Protein AF-A0A3N5KRQ0-F1 (afdb_monomer)

Sequence (195 aa):
GLAAGSVPALGAEHPALKAFPSAPEGVEHFVIVLPHKERGEDDAFRVEIMVGKEVLTDGVNLVRLGGTIEPRTLTGWGYTYYEVTGPSAAMSTMMAPPPGAPMVQSFVAASPLHVRYNSRLPIVVYVPRGYEVRYRIWQAPETAEKAERGEPPWPNSNGALSGGSGHFTFFPPAGWSIMSPATQSAMRRGCGTFS

Structure (mmCIF, N/CA/C/O backbone):
data_AF-A0A3N5KRQ0-F1
#
_entry.id   AF-A0A3N5KRQ0-F1
#
loop_
_atom_site.group_PDB
_atom_site.id
_atom_site.type_symbol
_atom_site.label_atom_id
_atom_site.label_alt_id
_atom_site.label_comp_id
_atom_site.label_asym_id
_atom_site.label_entity_id
_atom_site.label_seq_id
_atom_site.pdbx_PDB_ins_code
_atom_site.Cartn_x
_atom_site.Cartn_y
_atom_site.Cartn_z
_atom_site.occupancy
_atom_site.B_iso_or_equiv
_atom_site.auth_seq_id
_atom_site.auth_comp_id
_atom_site.auth_asym_id
_atom_site.auth_atom_id
_atom_site.pdbx_PDB_model_num
ATOM 1 N N . GLY A 1 1 ? -0.637 -30.320 14.447 1.00 35.09 1 GLY A N 1
ATOM 2 C CA . GLY A 1 1 ? -0.973 -29.857 13.090 1.00 35.09 1 GLY A CA 1
ATOM 3 C C . GLY A 1 1 ? -1.727 -28.558 13.216 1.00 35.09 1 GLY A C 1
ATOM 4 O O . GLY A 1 1 ? -2.758 -28.555 13.871 1.00 35.09 1 GLY A O 1
ATOM 5 N N . LEU A 1 2 ? -1.184 -27.461 12.689 1.00 38.53 2 LEU A N 1
ATOM 6 C CA . LEU A 1 2 ? -1.880 -26.175 12.642 1.00 38.53 2 LEU A CA 1
ATOM 7 C C . LEU A 1 2 ? -2.774 -26.155 11.401 1.00 38.53 2 LEU A C 1
ATOM 9 O O . LEU A 1 2 ? -2.281 -26.265 10.281 1.00 38.53 2 LEU A O 1
ATOM 13 N N . ALA A 1 3 ? -4.083 -26.056 11.615 1.00 38.25 3 ALA A N 1
ATOM 14 C CA . ALA A 1 3 ? -5.048 -25.841 10.552 1.00 38.25 3 ALA A CA 1
ATOM 15 C C . ALA A 1 3 ? -4.901 -24.402 10.034 1.00 38.25 3 ALA A C 1
ATOM 17 O O . ALA A 1 3 ? -5.145 -23.443 10.765 1.00 38.25 3 ALA A O 1
ATOM 18 N N . ALA A 1 4 ? -4.487 -24.257 8.776 1.00 44.03 4 ALA A N 1
ATOM 19 C CA . ALA A 1 4 ? -4.577 -23.003 8.047 1.00 44.03 4 ALA A CA 1
ATOM 20 C C . ALA A 1 4 ? -6.061 -22.720 7.770 1.00 44.03 4 ALA A C 1
ATOM 22 O O . ALA A 1 4 ? -6.671 -23.351 6.908 1.00 44.03 4 ALA A O 1
ATOM 23 N N . GLY A 1 5 ? -6.658 -21.813 8.542 1.00 36.81 5 GLY A N 1
ATOM 24 C CA . GLY A 1 5 ? -8.003 -21.316 8.277 1.00 36.81 5 GLY A CA 1
ATOM 25 C C . GLY A 1 5 ? -8.012 -20.520 6.976 1.00 36.81 5 GLY A C 1
ATOM 26 O O . GLY A 1 5 ? -7.412 -19.451 6.892 1.00 36.81 5 GLY A O 1
ATOM 27 N N . SER A 1 6 ? -8.681 -21.047 5.955 1.00 44.59 6 SER A N 1
ATOM 28 C CA . SER A 1 6 ? -9.012 -20.315 4.737 1.00 44.59 6 SER A CA 1
ATOM 29 C C . SER A 1 6 ? -9.984 -19.189 5.092 1.00 44.59 6 SER A C 1
ATOM 31 O O . SER A 1 6 ? -11.139 -19.446 5.423 1.00 44.59 6 SER A O 1
ATOM 33 N N . VAL A 1 7 ? -9.517 -17.941 5.060 1.00 44.47 7 VAL A N 1
ATOM 34 C CA . VAL A 1 7 ? -10.392 -16.770 5.188 1.00 44.47 7 VAL A CA 1
ATOM 35 C C . VAL A 1 7 ? -11.129 -16.617 3.855 1.00 44.47 7 VAL A C 1
ATOM 37 O O . VAL A 1 7 ? -10.465 -16.434 2.832 1.00 44.47 7 VAL A O 1
ATOM 40 N N . PRO A 1 8 ? -12.468 -16.721 3.808 1.00 39.25 8 PRO A N 1
ATOM 41 C CA . PRO A 1 8 ? -13.188 -16.472 2.574 1.00 39.25 8 PRO A CA 1
ATOM 42 C C . PRO A 1 8 ? -13.062 -14.984 2.237 1.00 39.25 8 PRO A C 1
ATOM 44 O O . PRO A 1 8 ? -13.362 -14.124 3.065 1.00 39.25 8 PRO A O 1
ATOM 47 N N . ALA A 1 9 ? -12.656 -14.677 1.005 1.00 41.84 9 ALA A N 1
ATOM 48 C CA . ALA A 1 9 ? -12.903 -13.377 0.396 1.00 41.84 9 ALA A CA 1
ATOM 49 C C . ALA A 1 9 ? -14.413 -13.276 0.117 1.00 41.84 9 ALA A C 1
ATOM 51 O O . ALA A 1 9 ? -14.871 -13.476 -1.006 1.00 41.84 9 ALA A O 1
ATOM 52 N N . LEU A 1 10 ? -15.208 -13.087 1.174 1.00 45.75 10 LEU A N 1
ATOM 53 C CA . LEU A 1 10 ? -16.638 -12.851 1.047 1.00 45.75 10 LEU A CA 1
ATOM 54 C C . LEU A 1 10 ? -16.808 -11.495 0.358 1.00 45.75 10 LEU A C 1
ATOM 56 O O . LEU A 1 10 ? -16.245 -10.498 0.816 1.00 45.75 10 LEU A O 1
ATOM 60 N N . GLY A 1 11 ? -17.525 -11.498 -0.768 1.00 47.34 11 GLY A N 1
ATOM 61 C CA . GLY A 1 11 ? -17.790 -10.325 -1.594 1.00 47.34 11 GLY A CA 1
ATOM 62 C C . GLY A 1 11 ? -18.130 -9.111 -0.737 1.00 47.34 11 GLY A C 1
ATOM 63 O O . GLY A 1 11 ? -18.942 -9.190 0.183 1.00 47.34 11 GLY A O 1
ATOM 64 N N . ALA A 1 12 ? -17.428 -8.015 -1.002 1.00 56.19 12 ALA A N 1
ATOM 65 C CA . ALA A 1 12 ? -17.439 -6.827 -0.174 1.00 56.19 12 ALA A CA 1
ATOM 66 C C . ALA A 1 12 ? -18.792 -6.104 -0.252 1.00 56.19 12 ALA A C 1
ATOM 68 O O . ALA A 1 12 ? -18.956 -5.145 -0.997 1.00 56.19 12 ALA A O 1
ATOM 69 N N . GLU A 1 13 ? -19.769 -6.537 0.536 1.00 66.69 13 GLU A N 1
ATOM 70 C CA . GLU A 1 13 ? -20.966 -5.752 0.816 1.00 66.69 13 GLU A CA 1
ATOM 71 C C . GLU A 1 13 ? -20.797 -5.089 2.185 1.00 66.69 13 GLU A C 1
ATOM 73 O O . GLU A 1 13 ? -21.097 -5.661 3.230 1.00 66.69 13 GLU A O 1
ATOM 78 N N . HIS A 1 14 ? -20.272 -3.862 2.190 1.00 78.75 14 HIS A N 1
ATOM 79 C CA . HIS A 1 14 ? -20.198 -3.025 3.386 1.00 78.75 14 HIS A CA 1
ATOM 80 C C . HIS A 1 14 ? -20.986 -1.726 3.150 1.00 78.75 14 HIS A C 1
ATOM 82 O O . HIS A 1 14 ? -20.762 -1.077 2.126 1.00 78.75 14 HIS A O 1
ATOM 88 N N . PRO A 1 15 ? -21.868 -1.275 4.069 1.00 85.19 15 PRO A N 1
ATOM 89 C CA . PRO A 1 15 ? -22.713 -0.091 3.856 1.00 85.19 15 PRO A CA 1
ATOM 90 C C . PRO A 1 15 ? -21.941 1.175 3.465 1.00 85.19 15 PRO A C 1
ATOM 92 O O . PRO A 1 15 ? -22.416 1.958 2.645 1.00 85.19 15 PRO A O 1
ATOM 95 N N . ALA A 1 16 ? -20.728 1.342 4.004 1.00 84.94 16 ALA A N 1
ATOM 96 C CA . ALA A 1 16 ? -19.846 2.465 3.681 1.00 84.94 16 ALA A CA 1
ATOM 97 C C . ALA A 1 16 ? -19.410 2.512 2.204 1.00 84.94 16 ALA A C 1
ATOM 99 O O . ALA A 1 16 ? -19.064 3.586 1.727 1.00 84.94 16 ALA A O 1
ATOM 100 N N . LEU A 1 17 ? -19.452 1.396 1.462 1.00 87.19 17 LEU A N 1
ATOM 101 C CA . LEU A 1 17 ? -19.041 1.358 0.051 1.00 87.19 17 LEU A CA 1
ATOM 102 C C . LEU A 1 17 ? -19.907 2.245 -0.845 1.00 87.19 17 LEU A C 1
ATOM 104 O O . LEU A 1 17 ? -19.415 2.766 -1.836 1.00 87.19 17 LEU A O 1
ATOM 108 N N . LYS A 1 18 ? -21.159 2.506 -0.447 1.00 88.00 18 LYS A N 1
ATOM 109 C CA . LYS A 1 18 ? -22.075 3.411 -1.161 1.00 88.00 18 LYS A CA 1
ATOM 110 C C . LYS A 1 18 ? -21.575 4.857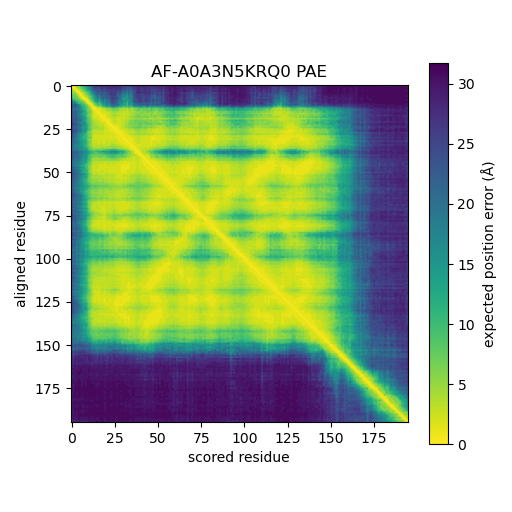 -1.228 1.00 88.00 18 LYS A C 1
ATOM 112 O O . LYS A 1 18 ? -22.057 5.622 -2.055 1.00 88.00 18 LYS A O 1
ATOM 117 N N . ALA A 1 19 ? -20.660 5.238 -0.337 1.00 89.00 19 ALA A N 1
ATOM 118 C CA . ALA A 1 19 ? -20.079 6.572 -0.308 1.00 89.00 19 ALA A CA 1
ATOM 119 C C . ALA A 1 19 ? -18.971 6.758 -1.357 1.00 89.00 19 ALA A C 1
ATOM 121 O O . ALA A 1 19 ? -18.710 7.887 -1.770 1.00 89.00 19 ALA A O 1
ATOM 122 N N . PHE A 1 20 ? -18.300 5.679 -1.768 1.00 88.62 20 PHE A N 1
ATOM 123 C CA . PHE A 1 20 ? -17.136 5.766 -2.643 1.00 88.62 20 PHE A CA 1
ATOM 124 C C . PHE A 1 20 ? -17.580 5.905 -4.107 1.00 88.62 20 PHE A C 1
ATOM 126 O O . PHE A 1 20 ? -18.505 5.211 -4.536 1.00 88.62 20 PHE A O 1
ATOM 133 N N . PRO A 1 21 ? -16.953 6.808 -4.881 1.00 87.81 21 PRO A N 1
ATOM 134 C CA . PRO A 1 21 ? -17.291 6.987 -6.286 1.00 87.81 21 PRO A CA 1
ATOM 135 C C . PRO A 1 21 ? -16.975 5.726 -7.100 1.00 87.81 21 PRO A C 1
ATOM 137 O O . PRO A 1 21 ? -16.139 4.908 -6.732 1.00 87.81 21 PRO A O 1
ATOM 140 N N . SER A 1 22 ? -17.629 5.567 -8.249 1.00 88.81 22 SER A N 1
ATOM 141 C CA . SER A 1 22 ? -17.193 4.549 -9.209 1.00 88.81 22 SER A CA 1
ATOM 142 C C . SER A 1 22 ? -15.812 4.899 -9.762 1.00 88.81 22 SER A C 1
ATOM 144 O O . SER A 1 22 ? -15.474 6.076 -9.902 1.00 88.81 22 SER A O 1
ATOM 146 N N . ALA A 1 23 ? -15.018 3.877 -10.085 1.00 90.25 23 ALA A N 1
ATOM 147 C CA . ALA A 1 23 ? -13.706 4.092 -10.679 1.00 90.25 23 ALA A CA 1
ATOM 148 C C . ALA A 1 23 ? -13.851 4.762 -12.063 1.00 90.25 23 ALA A C 1
ATOM 150 O O . ALA A 1 23 ? -14.713 4.345 -12.843 1.00 90.25 23 ALA A O 1
ATOM 151 N N . PRO A 1 24 ? -13.050 5.801 -12.370 1.00 90.06 24 PRO A N 1
ATOM 152 C CA . PRO A 1 24 ? -13.051 6.427 -13.687 1.00 90.06 24 PRO A CA 1
ATOM 153 C C . PRO A 1 24 ? -12.520 5.464 -14.759 1.00 90.06 24 PRO A C 1
ATOM 155 O O . PRO A 1 24 ? -11.960 4.409 -14.459 1.00 90.06 24 PRO A O 1
ATOM 158 N N . GLU A 1 25 ? -12.682 5.828 -16.031 1.00 92.19 25 GLU A N 1
ATOM 159 C CA . GLU A 1 25 ? -12.186 5.013 -17.141 1.00 92.19 25 GLU A CA 1
ATOM 160 C C . GLU A 1 25 ? -10.674 4.747 -17.016 1.00 92.19 25 GLU A C 1
ATOM 162 O O . GLU A 1 25 ? -9.890 5.634 -16.686 1.00 92.19 25 GLU A O 1
ATOM 167 N N . GLY A 1 26 ? -10.265 3.498 -17.258 1.00 91.56 26 GLY A N 1
ATOM 168 C CA . GLY A 1 26 ? -8.868 3.073 -17.131 1.00 91.56 26 GLY A CA 1
ATOM 169 C C . GLY A 1 26 ? -8.390 2.834 -15.694 1.00 91.56 26 GLY A C 1
ATOM 170 O O . GLY A 1 26 ? -7.237 2.443 -15.509 1.00 91.56 26 GLY A O 1
ATOM 171 N N . VAL A 1 27 ? -9.257 3.005 -14.694 1.00 94.50 27 VAL A N 1
ATOM 172 C CA . VAL A 1 27 ? -8.983 2.732 -13.278 1.00 94.50 27 VAL A CA 1
ATOM 173 C C . VAL A 1 27 ? -9.933 1.646 -12.776 1.00 94.50 27 VAL A C 1
ATOM 175 O O . VAL A 1 27 ? -11.082 1.541 -13.199 1.00 94.50 27 VAL A O 1
ATOM 178 N N . GLU A 1 28 ? -9.444 0.822 -11.862 1.00 93.69 28 GLU A N 1
ATOM 179 C CA . GLU A 1 28 ? -10.200 -0.200 -11.148 1.00 93.69 28 GLU A CA 1
ATOM 180 C C . GLU A 1 28 ? -10.099 0.084 -9.650 1.00 93.69 28 GLU A C 1
ATOM 182 O O . GLU A 1 28 ? -9.105 0.644 -9.188 1.00 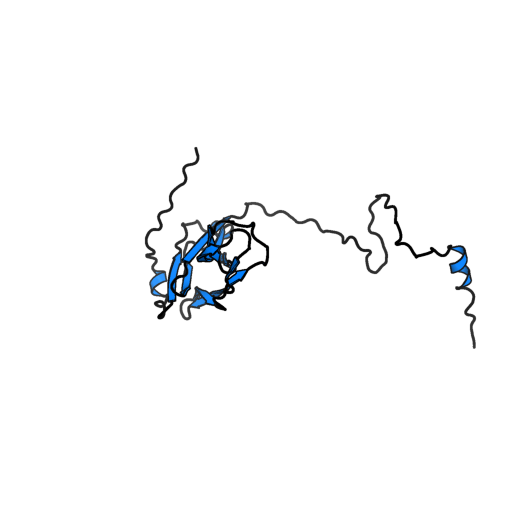93.69 28 GLU A O 1
ATOM 187 N N . HIS A 1 29 ? -11.126 -0.271 -8.879 1.00 93.19 29 HIS A N 1
ATOM 188 C CA . HIS A 1 29 ? -11.064 -0.174 -7.425 1.00 93.19 29 HIS A CA 1
ATOM 189 C C . HIS A 1 29 ? -11.125 -1.560 -6.796 1.00 93.19 29 HIS A C 1
ATOM 191 O O . HIS A 1 29 ? -11.899 -2.422 -7.209 1.00 93.19 29 HIS A O 1
ATOM 197 N N . PHE A 1 30 ? -10.312 -1.748 -5.767 1.00 95.25 30 PHE A N 1
ATOM 198 C CA . PHE A 1 30 ? -10.232 -2.962 -4.974 1.00 95.25 30 PHE A CA 1
ATOM 199 C C . PHE A 1 30 ? -10.708 -2.655 -3.561 1.00 95.25 30 PHE A C 1
ATOM 201 O O . PHE A 1 30 ? -10.401 -1.596 -3.006 1.00 95.25 30 PHE A O 1
ATOM 208 N N . VAL A 1 31 ? -11.456 -3.589 -2.980 1.00 95.44 31 VAL A N 1
ATOM 209 C CA . VAL A 1 31 ? -12.006 -3.458 -1.632 1.00 95.44 31 VAL A CA 1
ATOM 210 C C . VAL A 1 31 ? -11.426 -4.545 -0.742 1.00 95.44 31 VAL A C 1
ATOM 212 O O . VAL A 1 31 ? -11.562 -5.732 -1.032 1.00 95.44 31 VAL A O 1
ATOM 215 N N . ILE A 1 32 ? -10.807 -4.136 0.362 1.00 94.94 32 ILE A N 1
ATOM 216 C CA . ILE A 1 32 ? -10.282 -5.035 1.388 1.00 94.94 32 ILE A CA 1
ATOM 217 C C . ILE A 1 32 ? -11.182 -4.912 2.618 1.00 94.94 32 ILE A C 1
ATOM 219 O O . ILE A 1 32 ? -11.217 -3.871 3.281 1.00 94.94 32 ILE A O 1
ATOM 223 N N . VAL A 1 33 ? -11.908 -5.987 2.923 1.00 93.25 33 VAL A N 1
ATOM 224 C CA . VAL A 1 33 ? -12.685 -6.120 4.160 1.00 93.25 33 VAL A CA 1
ATOM 225 C C . VAL A 1 33 ? -11.821 -6.844 5.185 1.00 93.25 33 VAL A C 1
ATOM 227 O O . VAL A 1 33 ? -11.381 -7.971 4.960 1.00 93.25 33 VAL A O 1
ATOM 230 N N . LEU A 1 34 ? -11.545 -6.176 6.302 1.00 93.31 34 LEU A N 1
ATOM 231 C CA . LEU A 1 34 ? -10.701 -6.726 7.354 1.00 93.31 34 LEU A CA 1
ATOM 232 C C . LEU A 1 34 ? -11.518 -7.611 8.304 1.00 93.31 34 LEU A C 1
ATOM 234 O O . LEU A 1 34 ? -12.660 -7.268 8.618 1.00 93.31 34 LEU A O 1
ATOM 238 N N . PRO A 1 35 ? -10.940 -8.713 8.814 1.00 92.25 35 PRO A N 1
ATOM 239 C CA . PRO A 1 35 ? -11.562 -9.495 9.875 1.00 92.25 35 PRO A CA 1
ATOM 240 C C . PRO A 1 35 ? -11.945 -8.629 11.079 1.00 92.25 35 PRO A C 1
ATOM 242 O O . PRO A 1 35 ? -11.185 -7.748 11.494 1.00 92.25 35 PRO A O 1
ATOM 245 N N . HIS A 1 36 ? -13.117 -8.896 11.655 1.00 91.56 36 HIS A N 1
ATOM 246 C CA . HIS A 1 36 ? -13.576 -8.173 12.833 1.00 91.56 36 HIS A CA 1
ATOM 247 C C . HIS A 1 36 ? -12.624 -8.361 14.021 1.00 91.56 36 HIS A C 1
ATOM 249 O O . HIS A 1 36 ? -12.070 -9.444 14.227 1.00 91.56 36 HIS A O 1
ATOM 255 N N . LYS A 1 37 ? -12.453 -7.290 14.794 1.00 88.69 37 LYS A N 1
ATOM 256 C CA . LYS A 1 37 ? -11.648 -7.232 16.011 1.00 88.69 37 LYS A CA 1
ATOM 257 C C . LYS A 1 37 ? -12.369 -6.392 17.052 1.00 88.69 37 LYS A C 1
ATOM 259 O O . LYS A 1 37 ? -13.058 -5.424 16.712 1.00 88.69 37 LYS A O 1
ATOM 264 N N . GLU A 1 38 ? -12.210 -6.770 18.314 1.00 87.81 38 GLU A N 1
ATOM 265 C CA . GLU A 1 38 ? -12.806 -6.022 19.412 1.00 87.81 38 GLU A CA 1
ATOM 266 C C . GLU A 1 38 ? -12.105 -4.672 19.614 1.00 87.81 38 GLU A C 1
ATOM 268 O O . GLU A 1 38 ? -10.980 -4.422 19.168 1.00 87.81 38 GLU A O 1
ATOM 273 N N . ARG A 1 39 ? -12.800 -3.746 20.283 1.00 76.12 39 ARG A N 1
ATOM 274 C CA . ARG A 1 39 ? -12.289 -2.390 20.495 1.00 76.12 39 ARG A CA 1
ATOM 275 C C . ARG A 1 39 ? -11.011 -2.435 21.341 1.00 76.12 39 ARG A C 1
ATOM 277 O O . ARG A 1 39 ? -11.063 -2.816 22.501 1.00 76.12 39 ARG A O 1
ATOM 284 N N . GLY A 1 40 ? -9.915 -1.927 20.781 1.00 79.50 40 GLY A N 1
ATOM 285 C CA . GLY A 1 40 ? -8.606 -1.852 21.441 1.00 79.50 40 GLY A CA 1
ATOM 286 C C . GLY A 1 40 ? -7.622 -2.917 20.958 1.00 79.50 40 GLY A C 1
ATOM 287 O O . GLY A 1 40 ? -6.420 -2.687 21.019 1.00 79.50 40 GLY A O 1
ATOM 288 N N . GLU A 1 41 ? -8.104 -4.021 20.378 1.00 86.81 41 GLU A N 1
ATOM 289 C CA . GLU A 1 41 ? -7.222 -5.021 19.763 1.00 86.81 41 GLU A CA 1
ATOM 290 C C . GLU A 1 41 ? -6.614 -4.514 18.452 1.00 86.81 41 GLU A C 1
ATOM 292 O O . GLU A 1 41 ? -5.462 -4.813 18.148 1.00 86.81 41 GLU A O 1
ATOM 297 N N . ASP A 1 42 ? -7.372 -3.706 17.700 1.00 88.38 42 ASP A N 1
ATOM 298 C CA . ASP A 1 42 ? -6.975 -3.127 16.409 1.00 88.38 42 ASP A CA 1
ATOM 299 C C . ASP A 1 42 ? -5.609 -2.419 16.452 1.00 88.38 42 ASP A C 1
ATOM 301 O O . ASP A 1 42 ? -4.879 -2.405 15.460 1.00 88.38 42 ASP A O 1
ATOM 305 N N . ASP A 1 43 ? -5.243 -1.819 17.588 1.00 90.50 43 ASP A N 1
ATOM 306 C CA . ASP A 1 43 ? -4.068 -0.952 17.682 1.00 90.50 43 ASP A CA 1
ATOM 307 C C . ASP A 1 43 ? -2.746 -1.728 17.579 1.00 90.50 43 ASP A C 1
ATOM 309 O O . ASP A 1 43 ? -1.751 -1.158 17.111 1.00 90.50 43 ASP A O 1
ATOM 313 N N . ALA A 1 44 ? -2.758 -3.028 17.901 1.00 92.69 44 ALA A N 1
ATOM 314 C CA . ALA A 1 44 ? -1.634 -3.942 17.699 1.00 92.69 44 ALA A CA 1
ATOM 315 C C . 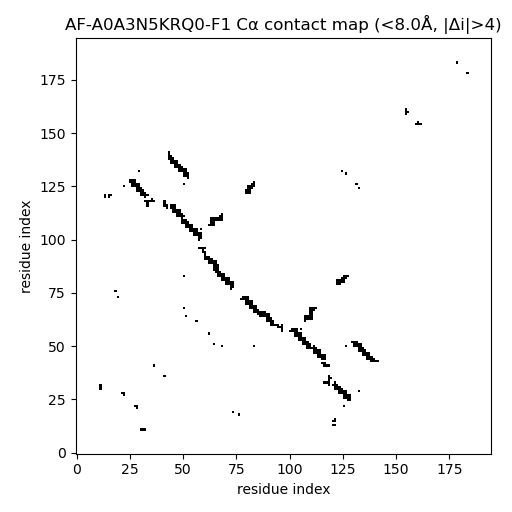ALA A 1 44 ? -1.465 -4.372 16.231 1.00 92.69 44 ALA A C 1
ATOM 317 O O . ALA A 1 44 ? -0.426 -4.927 15.874 1.00 92.69 44 ALA A O 1
ATOM 318 N N . PHE A 1 45 ? -2.451 -4.115 15.366 1.00 95.88 45 PHE A N 1
ATOM 319 C CA . PHE A 1 45 ? -2.430 -4.551 13.973 1.00 95.88 45 PHE A CA 1
ATOM 320 C C . PHE A 1 45 ? -2.174 -3.400 13.000 1.00 95.88 45 PHE A C 1
ATOM 322 O O . PHE A 1 45 ? -2.574 -2.248 13.198 1.00 95.88 45 PHE A O 1
ATOM 329 N N . ARG A 1 46 ? -1.531 -3.716 11.879 1.00 97.06 46 ARG A N 1
ATOM 330 C CA . ARG A 1 46 ? -1.392 -2.828 10.718 1.00 97.06 46 ARG A CA 1
ATOM 331 C C . ARG A 1 46 ? -1.700 -3.598 9.447 1.00 97.06 46 ARG A C 1
ATOM 333 O O . ARG A 1 46 ? -1.599 -4.821 9.416 1.00 97.06 46 ARG A O 1
ATOM 340 N N . VAL A 1 47 ? -2.075 -2.880 8.399 1.00 98.06 47 VAL A N 1
ATOM 341 C CA . VAL A 1 47 ? -2.275 -3.458 7.069 1.00 98.06 47 VAL A CA 1
ATOM 342 C C . VAL A 1 47 ? -1.216 -2.883 6.148 1.00 98.06 47 VAL A C 1
ATOM 344 O O . VAL A 1 47 ? -1.087 -1.671 6.036 1.00 98.06 47 VAL A O 1
ATOM 347 N N . GLU A 1 48 ? -0.447 -3.744 5.504 1.00 98.31 48 GLU A N 1
ATOM 348 C CA . GLU A 1 48 ? 0.462 -3.371 4.427 1.00 98.31 48 GLU A CA 1
ATOM 349 C C . GLU A 1 48 ? -0.244 -3.606 3.096 1.00 98.31 48 GLU A C 1
ATOM 351 O O . GLU A 1 48 ? -0.683 -4.721 2.816 1.00 98.31 48 GLU A O 1
ATOM 356 N N . ILE A 1 49 ? -0.357 -2.554 2.291 1.00 98.31 49 ILE A N 1
ATOM 357 C CA . ILE A 1 49 ? -0.957 -2.573 0.958 1.00 98.31 49 ILE A CA 1
ATOM 358 C C . ILE A 1 49 ? 0.171 -2.574 -0.071 1.00 98.31 49 ILE A C 1
ATOM 360 O O . ILE A 1 49 ? 1.076 -1.738 -0.019 1.00 98.31 49 ILE A O 1
A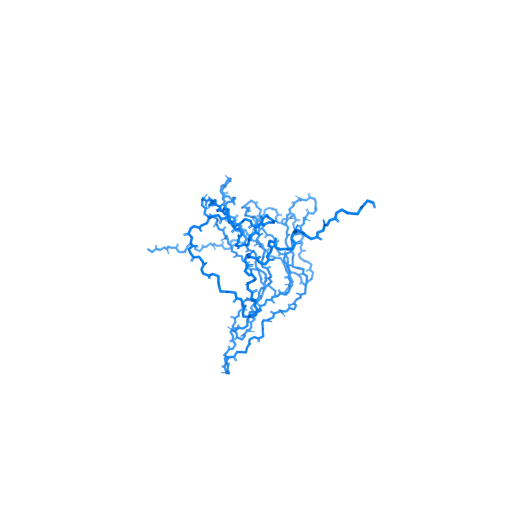TOM 364 N N . MET A 1 50 ? 0.095 -3.495 -1.024 1.00 98.00 50 MET A N 1
ATOM 365 C CA . MET A 1 50 ? 1.032 -3.636 -2.131 1.00 98.00 50 MET A CA 1
ATOM 366 C C . MET A 1 50 ? 0.259 -3.545 -3.443 1.00 98.00 50 MET A C 1
ATOM 368 O O . MET A 1 50 ? -0.667 -4.321 -3.669 1.00 98.00 50 MET A O 1
ATOM 372 N N . VAL A 1 51 ? 0.662 -2.631 -4.323 1.00 97.62 51 VAL A N 1
ATOM 373 C CA . VAL A 1 51 ? 0.111 -2.537 -5.680 1.00 97.62 51 VAL A CA 1
ATOM 374 C C . VAL A 1 51 ? 1.201 -2.876 -6.679 1.00 97.62 51 VAL A C 1
ATOM 376 O O . VAL A 1 51 ? 2.300 -2.320 -6.617 1.00 97.62 51 VAL A O 1
ATOM 379 N N . GLY A 1 52 ? 0.913 -3.801 -7.585 1.00 96.44 52 GLY A N 1
ATOM 380 C CA . GLY A 1 52 ? 1.901 -4.324 -8.518 1.00 96.44 52 GLY A CA 1
ATOM 381 C C . GLY A 1 52 ? 1.282 -5.126 -9.645 1.00 96.44 52 GLY A C 1
ATOM 382 O O . GLY A 1 52 ? 0.082 -5.060 -9.867 1.00 96.44 52 GLY A O 1
ATOM 383 N N . LYS A 1 53 ? 2.103 -5.875 -10.370 1.00 95.44 53 LYS A N 1
ATOM 384 C CA . LYS A 1 53 ? 1.644 -6.830 -11.384 1.00 95.44 53 LYS A CA 1
ATOM 385 C C . LYS A 1 53 ? 2.644 -7.968 -11.524 1.00 95.44 53 LYS A C 1
ATOM 387 O O . LYS A 1 53 ? 3.836 -7.782 -11.268 1.00 95.44 53 LYS A O 1
ATOM 392 N N . GLU A 1 54 ? 2.161 -9.129 -11.942 1.00 95.69 54 GLU A N 1
ATOM 393 C CA . GLU A 1 54 ? 3.024 -10.253 -12.294 1.00 95.69 54 GLU A CA 1
ATOM 394 C C . GLU A 1 54 ? 3.749 -9.970 -13.614 1.00 95.69 54 GLU A C 1
ATOM 396 O O . GLU A 1 54 ? 3.128 -9.690 -14.643 1.00 95.69 54 GLU A O 1
ATOM 401 N N . VAL A 1 55 ? 5.079 -10.032 -13.590 1.00 94.75 55 VAL A N 1
ATOM 402 C CA . VAL A 1 55 ? 5.932 -9.879 -14.775 1.00 94.75 55 VAL A CA 1
ATOM 403 C C . VAL A 1 55 ? 7.041 -10.920 -14.761 1.00 94.75 55 VAL A C 1
ATOM 405 O O . VAL A 1 55 ? 7.462 -11.396 -13.709 1.00 94.75 55 VAL A O 1
ATOM 408 N N . LEU A 1 56 ? 7.530 -11.279 -15.944 1.00 95.56 56 LEU A N 1
ATOM 409 C CA . LEU A 1 56 ? 8.735 -12.088 -16.064 1.00 95.56 56 LEU A CA 1
ATOM 410 C C . LEU A 1 56 ? 9.954 -11.217 -15.744 1.00 95.56 56 LEU A C 1
ATOM 412 O O . LEU A 1 56 ? 10.158 -10.176 -16.367 1.00 95.56 56 LEU A O 1
ATOM 416 N N . THR A 1 57 ? 10.757 -11.650 -14.780 1.00 94.62 57 THR A N 1
ATOM 417 C CA . THR A 1 57 ? 12.012 -11.009 -14.370 1.00 94.62 57 THR A CA 1
ATOM 418 C C . THR A 1 57 ? 13.179 -11.974 -14.549 1.00 94.62 57 THR A C 1
ATOM 420 O O . THR A 1 57 ? 12.979 -13.165 -14.780 1.00 94.62 57 THR A O 1
ATOM 423 N N . ASP A 1 58 ? 14.406 -11.471 -14.462 1.00 92.88 58 ASP A N 1
ATOM 424 C CA . ASP A 1 58 ? 15.621 -12.292 -14.545 1.00 92.88 58 ASP A CA 1
ATOM 425 C C . ASP A 1 58 ? 15.945 -13.061 -13.247 1.00 92.88 58 ASP A C 1
ATOM 427 O O . ASP A 1 58 ? 16.917 -13.812 -13.206 1.00 92.88 58 ASP A O 1
ATOM 431 N N . GLY A 1 59 ? 15.154 -12.870 -12.184 1.00 91.19 59 GLY A N 1
ATOM 432 C CA . GLY A 1 59 ? 15.322 -13.528 -10.886 1.00 91.19 59 GLY A CA 1
ATOM 433 C C . GLY A 1 59 ? 16.535 -13.072 -10.069 1.00 91.19 59 GLY A C 1
ATOM 434 O O . GLY A 1 59 ? 16.733 -13.571 -8.962 1.00 91.19 59 GLY A O 1
ATOM 435 N N . VAL A 1 60 ? 17.339 -12.137 -10.580 1.00 94.00 60 VAL A N 1
ATOM 436 C CA . VAL A 1 60 ? 18.564 -11.649 -9.925 1.00 94.00 60 VAL A CA 1
ATOM 437 C C . VAL A 1 60 ? 18.415 -10.186 -9.545 1.00 94.00 60 VAL A C 1
ATOM 439 O O . VAL A 1 60 ? 18.807 -9.780 -8.449 1.00 94.00 60 VAL A O 1
ATOM 442 N N . ASN A 1 61 ? 17.835 -9.384 -10.431 1.00 95.50 61 ASN A N 1
ATOM 443 C CA . ASN A 1 61 ? 17.670 -7.971 -10.189 1.00 95.50 61 ASN A CA 1
ATOM 444 C C . ASN A 1 61 ? 16.451 -7.671 -9.317 1.00 95.50 61 ASN A C 1
ATOM 446 O O . ASN A 1 61 ? 15.362 -8.222 -9.486 1.00 95.50 61 ASN A O 1
ATOM 450 N N . LEU A 1 62 ? 16.630 -6.728 -8.392 1.00 93.50 62 LEU A N 1
ATOM 451 C CA . LEU A 1 62 ? 15.527 -6.182 -7.617 1.00 93.50 62 LEU A CA 1
ATOM 452 C C . LEU A 1 62 ? 14.775 -5.183 -8.489 1.00 93.50 62 LEU A C 1
ATOM 454 O O . LEU A 1 62 ? 15.256 -4.072 -8.720 1.00 93.50 62 LEU A O 1
ATOM 458 N N . VAL A 1 63 ? 13.592 -5.584 -8.949 1.00 95.62 63 VAL A N 1
ATOM 459 C CA . VAL A 1 63 ? 12.701 -4.748 -9.755 1.00 95.62 63 VAL A CA 1
ATOM 460 C C . VAL A 1 63 ? 11.601 -4.160 -8.871 1.00 95.62 63 VAL A C 1
ATOM 462 O O . VAL A 1 63 ? 10.996 -4.865 -8.062 1.00 95.62 63 VAL A O 1
ATOM 465 N N . ARG A 1 64 ? 11.321 -2.865 -9.019 1.00 94.50 64 ARG A N 1
ATOM 466 C CA . ARG A 1 64 ? 10.243 -2.145 -8.320 1.00 94.50 64 ARG A CA 1
ATOM 467 C C . ARG A 1 64 ? 9.522 -1.205 -9.271 1.00 94.50 64 ARG A C 1
ATOM 469 O O . ARG A 1 64 ? 10.140 -0.667 -10.182 1.00 94.50 64 ARG A O 1
ATOM 476 N N . LEU A 1 65 ? 8.235 -0.965 -9.055 1.00 95.50 65 LEU A N 1
ATOM 477 C CA . LEU A 1 65 ? 7.507 0.083 -9.775 1.00 95.50 65 LEU A CA 1
ATOM 478 C C . LEU A 1 65 ? 7.767 1.446 -9.130 1.00 95.50 65 LEU A C 1
ATOM 480 O O . LEU A 1 65 ? 7.854 1.542 -7.907 1.00 95.50 65 LEU A O 1
ATOM 484 N N . GLY A 1 66 ? 7.853 2.496 -9.946 1.00 92.81 66 GLY A N 1
ATOM 485 C CA . GLY A 1 66 ? 8.081 3.866 -9.477 1.00 92.81 66 GLY A CA 1
ATOM 486 C C . GLY A 1 66 ? 6.855 4.565 -8.875 1.00 92.81 66 GLY A C 1
ATOM 487 O O . GLY A 1 66 ? 6.990 5.663 -8.340 1.00 92.81 66 GLY A O 1
ATOM 488 N N . GLY A 1 67 ? 5.667 3.961 -8.965 1.00 92.75 67 GLY A N 1
ATOM 489 C CA . GLY A 1 67 ? 4.440 4.523 -8.404 1.00 92.75 67 GLY A CA 1
ATOM 490 C C . GLY A 1 67 ? 4.448 4.569 -6.872 1.00 92.75 67 GLY A C 1
ATOM 491 O O . GLY A 1 67 ? 5.178 3.828 -6.211 1.00 92.75 67 GLY A O 1
ATOM 492 N N . THR A 1 68 ? 3.606 5.429 -6.304 1.00 95.31 68 THR A N 1
ATOM 493 C CA . THR A 1 68 ? 3.385 5.568 -4.857 1.00 95.31 68 THR A CA 1
ATOM 494 C C . THR A 1 68 ? 1.907 5.394 -4.543 1.00 95.31 68 THR A C 1
ATOM 496 O O . THR A 1 68 ? 1.057 5.845 -5.301 1.00 95.31 68 THR A O 1
ATOM 499 N N . ILE A 1 69 ? 1.590 4.737 -3.428 1.00 97.31 69 ILE A N 1
ATOM 500 C CA . ILE A 1 69 ? 0.218 4.620 -2.929 1.00 97.31 69 ILE A CA 1
ATOM 501 C C . ILE A 1 69 ? -0.029 5.790 -1.970 1.00 97.31 69 ILE A C 1
ATOM 503 O O . ILE A 1 69 ? 0.638 5.893 -0.939 1.00 97.31 69 ILE A O 1
ATOM 507 N N . GLU A 1 70 ? -0.978 6.664 -2.289 1.00 96.50 70 GLU A N 1
ATOM 508 C CA . GLU A 1 70 ? -1.290 7.864 -1.508 1.00 96.50 70 GLU A CA 1
ATOM 509 C C . GLU A 1 70 ? -2.683 7.792 -0.872 1.00 96.50 70 GLU A C 1
ATOM 511 O O . GLU A 1 70 ? -3.639 7.377 -1.531 1.00 96.50 70 GLU A O 1
ATOM 516 N N . PRO A 1 71 ? -2.841 8.239 0.389 1.00 96.69 71 PRO A N 1
ATOM 517 C CA . PRO A 1 71 ? -4.152 8.416 0.989 1.00 96.69 71 PRO A CA 1
ATOM 518 C C . PRO A 1 71 ? -4.872 9.633 0.394 1.00 96.69 71 PRO A C 1
ATOM 520 O O . PRO A 1 71 ? -4.300 10.713 0.221 1.00 96.69 71 PRO A O 1
ATOM 523 N N . ARG A 1 72 ? -6.170 9.477 0.164 1.0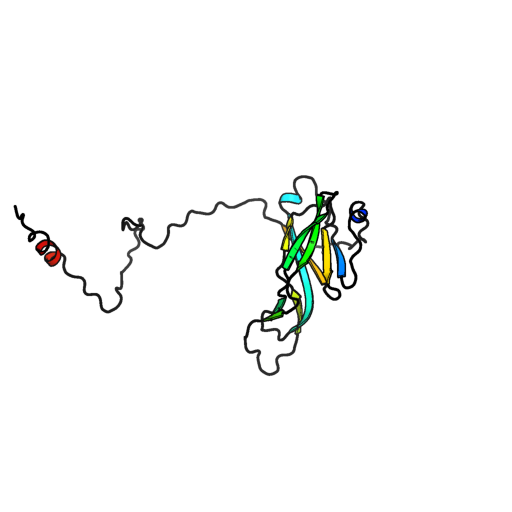0 95.94 72 ARG A N 1
ATOM 524 C CA . ARG A 1 72 ? -7.107 10.527 -0.227 1.00 95.94 72 ARG A CA 1
ATOM 525 C C . ARG A 1 72 ? -8.276 10.558 0.738 1.00 95.94 72 ARG A C 1
ATOM 527 O O . ARG A 1 72 ? -8.757 9.519 1.184 1.00 95.94 72 ARG A O 1
ATOM 534 N N . THR A 1 73 ? -8.756 11.758 1.034 1.00 94.62 73 THR A N 1
ATOM 535 C CA . THR A 1 73 ? -9.943 11.948 1.869 1.00 94.62 73 THR A CA 1
ATOM 536 C C . THR A 1 73 ? -11.167 12.117 0.984 1.00 94.62 73 THR A C 1
ATOM 538 O O . THR A 1 73 ? -11.188 12.951 0.081 1.00 94.62 73 THR A O 1
ATOM 541 N N . LEU A 1 74 ? -12.209 11.343 1.262 1.00 92.50 74 LEU A N 1
ATOM 542 C CA . LEU A 1 74 ? -13.507 11.456 0.621 1.00 92.50 74 LEU A CA 1
ATOM 543 C C . LEU A 1 74 ? -14.290 12.621 1.244 1.00 92.50 74 LEU A C 1
ATOM 545 O O . LEU A 1 74 ? -14.786 12.531 2.375 1.00 92.50 74 LEU A O 1
ATOM 549 N N . THR A 1 75 ? -14.386 13.727 0.506 1.00 89.00 75 THR A N 1
ATOM 550 C CA . THR A 1 75 ? -15.086 14.942 0.945 1.00 89.00 75 THR A CA 1
ATOM 551 C C . THR A 1 75 ? -16.548 14.646 1.290 1.00 89.00 75 THR A C 1
ATOM 553 O O . THR A 1 75 ? -17.238 13.927 0.573 1.00 89.00 75 THR A O 1
ATOM 556 N N . GLY A 1 76 ? -17.019 15.191 2.415 1.00 90.25 76 GLY A N 1
ATOM 557 C CA . GLY A 1 76 ? -18.384 15.003 2.925 1.00 90.25 76 GLY A CA 1
ATOM 558 C C . GLY A 1 76 ? -18.565 13.792 3.847 1.00 90.25 76 GLY A C 1
ATOM 559 O O . GLY A 1 76 ? -19.416 13.839 4.727 1.00 90.25 76 GLY A O 1
ATOM 560 N N . TRP A 1 77 ? -17.731 12.756 3.714 1.00 89.94 77 TRP A N 1
ATOM 561 C CA . TRP A 1 77 ? -17.795 11.548 4.553 1.00 89.94 77 TRP A CA 1
ATOM 562 C C . TRP A 1 77 ? -16.659 11.463 5.573 1.00 89.94 77 TRP A C 1
ATOM 564 O O . TRP A 1 77 ? -16.821 10.865 6.634 1.00 89.94 77 TRP A O 1
ATO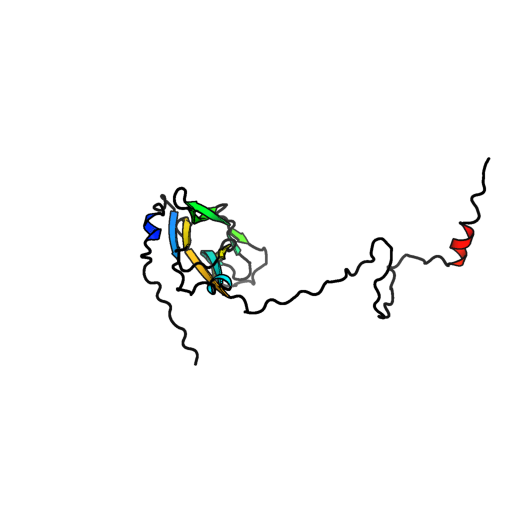M 574 N N . GLY A 1 78 ? -15.497 12.037 5.243 1.00 88.81 78 GLY A N 1
ATOM 575 C CA . GLY A 1 78 ? -14.289 11.930 6.065 1.00 88.81 78 GLY A CA 1
ATOM 576 C C . GLY A 1 78 ? -13.622 10.551 6.007 1.00 88.81 78 GLY A C 1
ATOM 577 O O . GLY A 1 78 ? -12.735 10.272 6.809 1.00 88.81 78 GLY A O 1
ATOM 578 N N . TYR A 1 79 ? -14.033 9.681 5.079 1.00 92.69 79 TYR A N 1
ATOM 579 C CA . TYR A 1 79 ? -13.388 8.387 4.852 1.00 92.69 79 TYR A CA 1
ATOM 580 C C . TYR A 1 79 ? -12.083 8.547 4.082 1.00 92.69 79 TYR A C 1
ATOM 582 O O . TYR A 1 79 ? -11.928 9.475 3.292 1.00 92.69 79 TYR A O 1
ATOM 590 N N . THR A 1 80 ? -11.158 7.615 4.287 1.00 95.12 80 THR A N 1
ATOM 591 C CA . THR A 1 80 ? -9.912 7.546 3.526 1.00 95.12 80 THR A CA 1
ATOM 592 C C . THR A 1 80 ? -10.005 6.437 2.487 1.00 95.12 80 THR A C 1
ATOM 594 O O . THR A 1 80 ? -10.424 5.324 2.803 1.00 95.12 80 THR A O 1
ATOM 597 N N . TYR A 1 81 ? -9.602 6.739 1.260 1.00 95.88 81 TYR A N 1
ATOM 598 C CA . TYR A 1 81 ? -9.295 5.756 0.223 1.00 95.88 81 TYR A CA 1
ATOM 599 C C . TYR A 1 81 ? -7.862 5.962 -0.251 1.00 95.88 81 TYR A C 1
ATOM 601 O O . TYR A 1 81 ? -7.201 6.916 0.158 1.00 95.88 81 TYR A O 1
ATOM 609 N N . TYR A 1 82 ? -7.369 5.059 -1.085 1.00 97.38 82 TYR A N 1
ATOM 610 C CA . TYR A 1 82 ? -5.996 5.096 -1.563 1.00 97.38 82 TYR A CA 1
ATOM 611 C C . TYR A 1 82 ? -5.965 5.116 -3.083 1.00 97.38 82 TYR A C 1
ATOM 613 O O . TYR A 1 82 ? -6.772 4.448 -3.723 1.00 97.38 82 TYR A O 1
ATOM 621 N N . GLU A 1 83 ? -5.032 5.864 -3.655 1.00 96.06 83 GLU A N 1
ATOM 622 C CA . GLU A 1 83 ? -4.803 5.934 -5.098 1.00 96.06 83 GLU A CA 1
ATOM 623 C C . GLU A 1 83 ? -3.329 5.692 -5.397 1.00 96.06 83 GLU A C 1
ATOM 625 O O . GLU A 1 83 ? -2.466 6.032 -4.588 1.00 96.06 83 GLU A O 1
ATOM 630 N N . VAL A 1 84 ? -3.026 5.145 -6.573 1.00 94.56 84 VAL A N 1
ATOM 631 C CA . VAL A 1 84 ? -1.644 5.077 -7.056 1.00 94.56 84 VAL A CA 1
ATOM 632 C C . VAL A 1 84 ? -1.318 6.307 -7.895 1.00 94.56 84 VAL A C 1
ATOM 634 O O . VAL A 1 84 ? -1.973 6.572 -8.902 1.00 94.56 84 VAL A O 1
ATOM 637 N N . THR A 1 85 ? -0.277 7.032 -7.497 1.00 91.12 85 THR A N 1
ATOM 638 C CA . THR A 1 85 ? 0.267 8.204 -8.191 1.00 91.12 85 THR A CA 1
ATOM 639 C C . THR A 1 85 ? 1.683 7.933 -8.699 1.00 91.12 85 THR A C 1
ATOM 641 O O . THR A 1 85 ? 2.346 6.979 -8.290 1.00 91.12 85 THR A O 1
ATOM 644 N N . GLY A 1 86 ? 2.178 8.790 -9.593 1.00 87.12 86 GLY A N 1
ATOM 645 C CA . GLY A 1 86 ? 3.557 8.727 -10.081 1.00 87.12 86 GLY A CA 1
ATOM 646 C C . GLY A 1 86 ? 3.756 7.850 -11.326 1.00 87.12 86 GLY A C 1
ATOM 647 O O . GLY A 1 86 ? 2.788 7.431 -11.965 1.00 87.12 86 GLY A O 1
ATOM 648 N N . PRO A 1 87 ? 5.018 7.628 -11.736 1.00 84.12 87 PRO A N 1
ATOM 649 C CA . PRO A 1 87 ? 5.334 6.964 -12.995 1.00 84.12 87 PRO A CA 1
ATOM 650 C C . PRO A 1 87 ? 5.043 5.460 -12.944 1.00 84.12 87 PRO A C 1
ATOM 652 O O . PRO A 1 87 ? 5.340 4.777 -11.966 1.00 84.12 87 PRO A O 1
ATOM 655 N N . SER A 1 88 ? 4.550 4.915 -14.056 1.00 80.56 88 SER A N 1
ATOM 656 C CA . SER A 1 88 ? 4.337 3.471 -14.237 1.00 80.56 88 SER A CA 1
ATOM 657 C C . SER A 1 88 ? 5.621 2.693 -14.559 1.00 80.56 88 SER A C 1
ATOM 659 O O . SER A 1 88 ? 5.596 1.462 -14.616 1.00 80.56 88 SER A O 1
ATOM 661 N N . ALA A 1 89 ? 6.736 3.396 -14.783 1.00 88.31 89 ALA A N 1
ATOM 662 C CA . ALA A 1 89 ? 8.022 2.804 -15.122 1.00 88.31 89 ALA A CA 1
ATOM 663 C C . ALA A 1 89 ? 8.586 1.972 -13.961 1.00 88.31 89 ALA A C 1
ATOM 665 O O . ALA A 1 89 ? 8.478 2.345 -12.790 1.00 88.31 89 ALA A O 1
ATOM 666 N N . ALA A 1 90 ? 9.210 0.846 -14.302 1.00 91.25 90 ALA A N 1
ATOM 667 C CA . ALA A 1 90 ? 9.925 0.017 -13.345 1.00 91.25 90 ALA A CA 1
ATOM 668 C C . ALA A 1 90 ? 11.386 0.471 -13.216 1.00 91.25 90 ALA A C 1
ATOM 670 O O . ALA A 1 90 ? 12.024 0.854 -14.195 1.00 91.25 90 ALA A O 1
ATOM 671 N N . MET A 1 91 ? 11.912 0.394 -12.001 1.00 92.88 91 MET A N 1
ATOM 672 C CA . MET A 1 91 ? 13.319 0.559 -11.662 1.00 92.88 91 MET A CA 1
ATOM 673 C C . MET A 1 91 ? 13.900 -0.815 -11.344 1.00 92.88 91 MET A C 1
ATOM 675 O O . MET A 1 91 ? 13.231 -1.638 -10.723 1.00 92.88 91 MET A O 1
ATOM 679 N N . SER A 1 92 ? 15.141 -1.053 -11.750 1.00 93.88 92 SER A N 1
ATOM 680 C CA . SER A 1 92 ? 15.840 -2.319 -11.539 1.00 93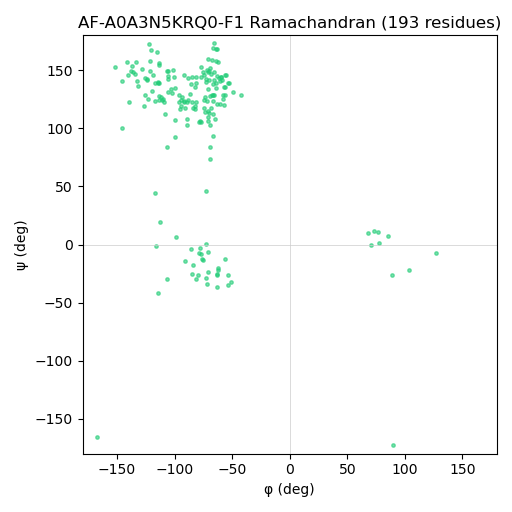.88 92 SER A CA 1
ATOM 681 C C . SER A 1 92 ? 17.269 -2.058 -11.086 1.00 93.88 92 SER A C 1
ATOM 683 O O . SER A 1 92 ? 17.885 -1.075 -11.503 1.00 93.88 92 SER A O 1
ATOM 685 N N . THR A 1 93 ? 17.824 -2.952 -10.269 1.00 95.00 93 THR A N 1
ATOM 686 C CA . THR A 1 93 ? 19.281 -3.023 -10.099 1.00 95.00 93 THR A CA 1
ATOM 687 C C . THR A 1 93 ? 19.958 -3.421 -11.419 1.00 95.00 93 THR A C 1
ATOM 689 O O . THR A 1 93 ? 19.293 -3.822 -12.375 1.00 95.00 93 THR A O 1
ATOM 692 N N . MET A 1 94 ? 21.286 -3.286 -11.480 1.00 94.62 94 MET A N 1
ATOM 693 C CA . MET A 1 94 ? 22.103 -3.599 -12.664 1.00 94.62 94 MET A CA 1
ATOM 694 C C . MET A 1 94 ? 23.089 -4.745 -12.384 1.00 94.62 94 MET A C 1
ATOM 696 O O . MET A 1 94 ? 24.273 -4.660 -12.703 1.00 94.62 94 MET A O 1
ATOM 700 N N . MET A 1 95 ? 22.626 -5.802 -11.719 1.00 95.19 95 MET A N 1
ATOM 701 C CA . MET A 1 95 ? 23.402 -7.028 -11.536 1.00 95.19 95 MET A CA 1
ATOM 702 C C .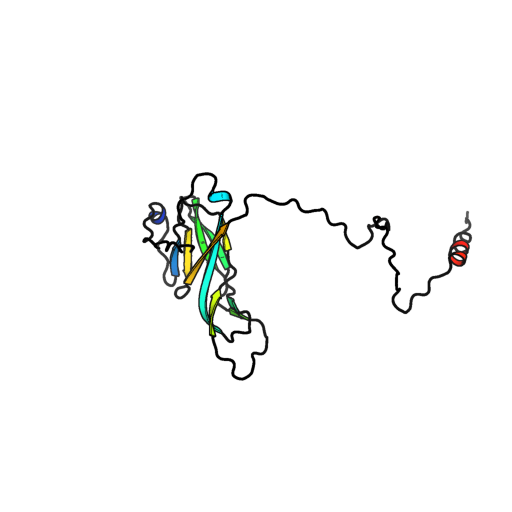 MET A 1 95 ? 23.376 -7.844 -12.827 1.00 95.19 95 MET A C 1
ATOM 704 O O . MET A 1 95 ? 22.362 -7.871 -13.521 1.00 95.19 95 MET A O 1
ATOM 708 N N . ALA A 1 96 ? 24.483 -8.516 -13.141 1.00 94.12 96 ALA A N 1
ATOM 709 C CA . ALA A 1 96 ? 24.562 -9.418 -14.283 1.00 94.12 96 ALA A CA 1
ATOM 710 C C . ALA A 1 96 ? 23.974 -10.790 -13.907 1.00 94.12 96 ALA A C 1
ATOM 712 O O . ALA A 1 96 ? 24.532 -11.454 -13.027 1.00 94.12 96 ALA A O 1
ATOM 713 N N . PRO A 1 97 ? 22.882 -11.245 -14.550 1.00 92.25 97 PRO A N 1
ATOM 714 C CA . PRO A 1 97 ? 22.379 -12.595 -14.339 1.00 92.25 97 PRO A CA 1
ATOM 715 C C . PRO A 1 97 ? 23.342 -13.642 -14.929 1.00 92.25 97 PRO A C 1
ATOM 717 O O . PRO A 1 97 ? 24.034 -13.353 -15.911 1.00 92.25 97 PRO A O 1
ATOM 720 N N . PRO A 1 98 ? 23.390 -14.870 -14.381 1.00 92.19 98 PRO A N 1
ATOM 721 C CA . PRO A 1 98 ? 24.154 -15.962 -14.976 1.00 92.19 98 PRO A CA 1
ATOM 722 C C . PRO A 1 98 ? 23.741 -16.234 -16.436 1.00 92.19 98 PRO A C 1
ATOM 724 O O . PRO A 1 98 ? 22.553 -16.135 -16.764 1.00 92.19 98 PRO A O 1
ATOM 727 N N . PRO A 1 99 ? 24.676 -16.631 -17.320 1.00 91.81 99 PRO A N 1
ATOM 728 C CA . PRO A 1 99 ? 24.338 -17.005 -18.690 1.00 91.81 99 PRO A CA 1
ATOM 729 C C . PRO A 1 99 ? 23.297 -18.131 -18.729 1.00 91.81 99 PRO A C 1
ATOM 731 O O . PRO A 1 99 ? 23.471 -19.167 -18.090 1.00 91.81 99 PRO A O 1
ATOM 734 N N . GLY A 1 100 ? 22.220 -17.933 -19.491 1.00 90.69 100 GLY A N 1
ATOM 735 C CA . GLY A 1 100 ? 21.146 -18.922 -19.632 1.00 90.69 100 GLY A CA 1
ATOM 736 C C . GLY A 1 100 ? 20.186 -19.014 -18.441 1.00 90.69 100 GLY A C 1
ATOM 737 O O . GLY A 1 100 ? 19.387 -19.949 -18.399 1.00 90.69 100 GLY A O 1
ATOM 738 N N . ALA A 1 101 ? 20.239 -18.076 -17.487 1.00 90.38 101 ALA A N 1
ATOM 739 C CA . ALA A 1 101 ? 19.258 -18.014 -16.408 1.00 90.38 101 ALA A CA 1
ATOM 740 C C . ALA A 1 101 ? 17.828 -17.875 -16.980 1.00 90.38 101 ALA A C 1
ATOM 742 O O . ALA A 1 101 ? 17.592 -17.008 -17.829 1.00 90.38 101 ALA A O 1
ATOM 743 N N . PRO A 1 102 ? 16.873 -18.724 -16.555 1.00 93.12 102 PRO A N 1
ATOM 744 C CA . PRO A 1 102 ? 15.498 -18.636 -17.023 1.00 93.12 102 PRO A CA 1
ATOM 745 C C . PRO A 1 102 ? 14.814 -17.402 -16.438 1.00 93.12 102 PRO A C 1
ATOM 747 O O . PRO A 1 102 ? 15.081 -17.008 -15.303 1.00 93.12 102 PRO A O 1
ATOM 750 N N . MET A 1 103 ? 13.876 -16.828 -17.191 1.00 94.94 103 MET A N 1
ATOM 751 C CA . MET A 1 103 ? 13.000 -15.808 -16.628 1.00 94.94 103 MET A CA 1
ATOM 752 C C . MET A 1 103 ? 12.035 -16.438 -15.624 1.00 94.94 103 MET A C 1
ATOM 754 O O . MET A 1 103 ? 11.505 -17.527 -15.854 1.00 94.94 103 MET A O 1
ATOM 758 N N . VAL A 1 104 ? 11.776 -15.730 -14.533 1.00 95.44 104 VAL A N 1
ATOM 759 C CA . VAL A 1 104 ? 10.868 -16.159 -13.469 1.00 95.44 104 VAL A CA 1
ATOM 760 C C . VAL A 1 104 ? 9.697 -15.196 -13.367 1.00 95.44 104 VAL A C 1
ATOM 762 O O . VAL A 1 104 ? 9.865 -13.981 -13.461 1.00 95.44 104 VAL A O 1
ATOM 765 N N . GLN A 1 105 ? 8.495 -15.732 -13.174 1.00 96.38 105 GLN A N 1
ATOM 766 C CA . GLN A 1 105 ? 7.330 -14.907 -12.879 1.00 96.38 105 GLN A CA 1
ATOM 767 C C . GLN A 1 105 ? 7.485 -14.318 -11.476 1.00 96.38 105 GLN A C 1
ATOM 769 O O . GLN A 1 105 ? 7.816 -15.029 -10.524 1.00 96.38 105 GLN A O 1
ATOM 774 N N . SER A 1 106 ? 7.341 -13.005 -11.353 1.00 94.81 106 SER A N 1
ATOM 775 C CA . SER A 1 106 ? 7.502 -12.297 -10.089 1.00 94.81 106 SER A CA 1
ATOM 776 C C . SER A 1 106 ? 6.556 -11.112 -9.999 1.00 94.81 106 SER A C 1
ATOM 778 O O . SER A 1 106 ? 6.382 -10.344 -10.950 1.00 94.81 106 SER A O 1
ATOM 780 N N . PHE A 1 107 ? 6.005 -10.922 -8.804 1.00 96.38 107 PHE A N 1
ATOM 781 C CA . PHE A 1 107 ? 5.170 -9.779 -8.488 1.00 96.38 107 PHE A CA 1
ATOM 782 C C . PHE A 1 107 ? 6.033 -8.540 -8.262 1.00 96.38 107 PHE A C 1
ATOM 784 O O . PHE A 1 107 ? 6.683 -8.398 -7.223 1.00 96.38 107 PHE A O 1
ATOM 791 N N . VAL A 1 108 ? 6.029 -7.629 -9.233 1.00 95.81 108 VAL A N 1
ATOM 792 C CA . VAL A 1 108 ? 6.763 -6.366 -9.141 1.00 95.81 108 VAL A CA 1
ATOM 793 C C . VAL A 1 108 ? 5.809 -5.289 -8.648 1.00 95.81 108 VAL A C 1
ATOM 795 O O . VAL A 1 108 ? 4.828 -4.955 -9.315 1.00 95.81 108 VAL A O 1
ATOM 798 N N . ALA A 1 109 ? 6.108 -4.752 -7.467 1.00 96.12 109 ALA A N 1
ATOM 799 C CA . ALA A 1 109 ? 5.258 -3.808 -6.757 1.00 96.12 109 ALA A CA 1
ATOM 800 C C . ALA A 1 109 ? 5.885 -2.414 -6.643 1.00 96.12 109 ALA A C 1
ATOM 802 O O . ALA A 1 109 ? 7.107 -2.244 -6.694 1.00 96.12 109 ALA A O 1
ATOM 803 N N . ALA A 1 110 ? 5.016 -1.424 -6.464 1.00 96.00 110 ALA A N 1
ATOM 804 C CA . ALA A 1 110 ? 5.358 -0.103 -5.959 1.00 96.00 110 ALA A CA 1
ATOM 805 C C . ALA A 1 110 ? 5.832 -0.176 -4.498 1.00 96.00 110 ALA A C 1
ATOM 807 O O . ALA A 1 110 ? 5.760 -1.226 -3.849 1.00 96.00 110 ALA A O 1
ATOM 808 N N . SER A 1 111 ? 6.299 0.951 -3.959 1.00 94.62 111 SER A N 1
ATOM 809 C CA . SER A 1 111 ? 6.579 1.052 -2.524 1.00 94.62 111 SER A CA 1
ATOM 810 C C . SER A 1 111 ? 5.312 0.736 -1.714 1.00 94.62 111 SER A C 1
ATOM 812 O O . SER A 1 111 ? 4.277 1.364 -1.954 1.00 94.62 111 SER A O 1
ATOM 814 N N . PRO A 1 112 ? 5.361 -0.232 -0.778 1.00 96.38 112 PRO A N 1
ATOM 815 C CA . PRO A 1 112 ? 4.188 -0.623 -0.011 1.00 96.38 112 PRO A CA 1
ATOM 816 C C . PRO A 1 112 ? 3.783 0.473 0.975 1.00 96.38 112 PRO A C 1
ATOM 818 O O . PRO A 1 112 ? 4.631 1.191 1.512 1.00 96.38 112 PRO A O 1
ATOM 821 N N . LEU A 1 113 ? 2.485 0.561 1.259 1.00 97.81 113 LEU A N 1
ATOM 822 C CA . LEU A 1 113 ? 1.938 1.508 2.226 1.00 97.81 113 LEU A CA 1
ATOM 823 C C . LEU A 1 113 ? 1.419 0.772 3.459 1.00 97.81 113 LEU A C 1
ATOM 825 O O . LEU A 1 113 ? 0.545 -0.085 3.357 1.00 97.81 113 LEU A O 1
ATOM 829 N N . HIS A 1 114 ? 1.925 1.148 4.633 1.00 97.31 114 HIS A N 1
ATOM 830 C CA . HIS A 1 114 ? 1.410 0.667 5.911 1.00 97.31 114 HIS A CA 1
ATOM 831 C C . HIS A 1 114 ? 0.298 1.590 6.404 1.00 97.31 114 HIS A C 1
ATOM 833 O O . HIS A 1 114 ? 0.508 2.787 6.599 1.00 97.31 114 HIS A O 1
ATOM 839 N N . VAL A 1 115 ? -0.881 1.026 6.640 1.00 96.81 115 VAL A N 1
ATOM 840 C CA . VAL A 1 115 ? -2.066 1.739 7.112 1.00 96.81 115 VAL A CA 1
ATOM 841 C C . VAL A 1 115 ? -2.550 1.156 8.435 1.00 96.81 115 VAL A C 1
ATOM 843 O O . VAL A 1 115 ? -2.246 0.017 8.807 1.00 96.81 115 VAL A O 1
ATOM 846 N N . ARG A 1 116 ? -3.298 1.964 9.187 1.00 94.81 116 ARG A N 1
ATOM 847 C CA . ARG A 1 116 ? -3.903 1.531 10.445 1.00 94.81 116 ARG A CA 1
ATOM 848 C C . ARG A 1 116 ? -4.924 0.422 10.184 1.00 94.81 116 ARG A C 1
ATOM 850 O O . ARG A 1 116 ? -5.719 0.522 9.254 1.00 94.81 116 ARG A O 1
ATOM 857 N N . TYR A 1 117 ? -4.936 -0.592 11.043 1.00 95.62 117 TYR A N 1
ATOM 858 C CA . TYR A 1 117 ? -5.991 -1.594 11.037 1.00 95.62 117 TYR A CA 1
ATOM 859 C C . TYR A 1 117 ? -7.286 -1.000 11.608 1.00 95.62 117 TYR A C 1
ATOM 861 O O . TYR A 1 117 ? -7.288 -0.417 12.691 1.00 95.62 117 TYR A O 1
ATOM 869 N N . ASN A 1 118 ? -8.386 -1.108 10.866 1.00 93.19 118 ASN A N 1
ATOM 870 C CA . ASN A 1 118 ? -9.708 -0.676 11.312 1.00 93.19 118 ASN A CA 1
ATOM 871 C C . ASN A 1 118 ? -10.760 -1.622 10.736 1.00 93.19 118 ASN A C 1
ATOM 873 O O . ASN A 1 118 ? -11.154 -1.486 9.582 1.00 93.19 118 ASN A O 1
ATOM 877 N N . SER A 1 119 ? -11.235 -2.564 11.547 1.00 91.81 119 SER A N 1
ATOM 878 C CA . SER A 1 119 ? -12.200 -3.573 11.098 1.00 91.81 119 SER A CA 1
ATOM 879 C C . SER A 1 119 ? -13.613 -3.040 10.819 1.00 91.81 119 SER A C 1
ATOM 881 O O . SER A 1 119 ? -14.459 -3.775 10.317 1.00 91.81 119 SER A O 1
ATOM 883 N N . ARG A 1 120 ? -13.892 -1.766 11.130 1.00 90.06 120 ARG A N 1
ATOM 884 C CA . ARG A 1 120 ? -15.220 -1.143 10.962 1.00 90.06 120 ARG A CA 1
ATOM 885 C C . ARG A 1 120 ? -15.420 -0.471 9.610 1.00 90.06 120 ARG A C 1
ATOM 887 O O . ARG A 1 120 ? -16.536 -0.060 9.307 1.00 90.06 120 ARG A O 1
ATOM 894 N N . LEU A 1 121 ? -14.344 -0.260 8.855 1.00 91.69 121 LEU A N 1
ATOM 895 C CA . LEU A 1 121 ? -14.396 0.380 7.547 1.00 91.69 121 LEU A CA 1
ATOM 896 C C . LEU A 1 121 ? -13.591 -0.446 6.543 1.00 91.69 121 LEU A C 1
ATOM 898 O O . LEU A 1 121 ? -12.481 -0.873 6.861 1.00 91.69 121 LEU A O 1
ATOM 902 N N . PRO A 1 122 ? -14.115 -0.651 5.326 1.00 93.69 122 PRO A N 1
ATOM 903 C CA . PRO A 1 122 ? -13.349 -1.271 4.265 1.00 93.69 122 PRO A CA 1
ATOM 904 C C . PRO A 1 122 ? -12.228 -0.331 3.817 1.00 93.69 122 PRO A C 1
ATOM 906 O O . PRO A 1 122 ? -12.391 0.891 3.791 1.00 93.69 122 PRO A O 1
ATOM 909 N N . ILE A 1 123 ? -11.106 -0.914 3.412 1.00 96.06 123 ILE A N 1
ATOM 910 C CA . ILE A 1 123 ? -10.039 -0.186 2.727 1.00 96.06 123 ILE A CA 1
ATOM 911 C C . ILE A 1 123 ? -10.346 -0.231 1.229 1.00 96.06 123 ILE A C 1
ATOM 913 O O . ILE A 1 123 ? -10.499 -1.314 0.664 1.00 96.06 123 ILE A O 1
ATOM 917 N N . VAL A 1 124 ? -10.429 0.937 0.592 1.00 96.25 124 VAL A N 1
ATOM 918 C CA . VAL A 1 124 ? -10.690 1.069 -0.850 1.00 96.25 124 VAL A CA 1
ATOM 919 C C . VAL A 1 124 ? -9.443 1.610 -1.538 1.00 96.25 124 VAL A C 1
ATOM 921 O O . VAL A 1 124 ? -8.911 2.640 -1.121 1.00 96.25 124 VAL A O 1
ATOM 924 N N . VAL A 1 125 ? -8.978 0.920 -2.580 1.00 97.19 125 VAL A N 1
ATOM 925 C CA . VAL A 1 125 ? -7.760 1.266 -3.327 1.00 97.19 125 VAL A CA 1
ATOM 926 C C . VAL A 1 125 ? -8.088 1.376 -4.812 1.00 97.19 125 VAL A C 1
ATOM 928 O O . VAL A 1 125 ? -8.515 0.395 -5.411 1.00 97.19 125 VAL A O 1
ATOM 931 N N . TYR A 1 126 ? -7.876 2.545 -5.408 1.00 96.06 126 TYR A N 1
ATOM 932 C CA . TYR A 1 126 ? -8.003 2.782 -6.843 1.00 96.06 126 TYR A CA 1
ATOM 933 C C . TYR A 1 126 ? -6.645 2.616 -7.509 1.00 96.06 126 TYR A C 1
ATOM 935 O O . TYR A 1 126 ? -5.652 3.232 -7.108 1.00 96.06 126 TYR A O 1
ATOM 943 N N . VAL A 1 127 ? -6.604 1.782 -8.538 1.00 95.50 127 VAL A N 1
ATOM 944 C CA . VAL A 1 127 ? -5.381 1.436 -9.256 1.00 95.50 127 VAL A CA 1
ATOM 945 C C . VAL A 1 127 ? -5.625 1.496 -10.763 1.00 95.50 127 VAL A C 1
ATOM 947 O O . VAL A 1 127 ? -6.730 1.191 -11.214 1.00 95.50 127 VAL A O 1
ATOM 950 N N . PRO A 1 128 ? -4.626 1.877 -11.575 1.00 93.81 128 PRO A N 1
ATOM 951 C CA . PRO A 1 128 ? -4.737 1.761 -13.022 1.00 93.81 128 PRO A CA 1
ATOM 952 C C . PRO A 1 128 ? -5.067 0.321 -13.438 1.00 93.81 128 PRO A C 1
ATOM 954 O O . PRO A 1 128 ? -4.597 -0.635 -12.817 1.00 93.81 128 PRO A O 1
ATOM 957 N N . ARG A 1 129 ? -5.849 0.157 -14.506 1.00 93.44 129 ARG A N 1
ATOM 958 C CA . ARG A 1 129 ? -6.218 -1.160 -15.039 1.00 93.44 129 ARG A CA 1
ATOM 959 C C . ARG A 1 129 ? -4.980 -2.018 -15.322 1.00 93.44 129 ARG A C 1
ATOM 961 O O . ARG A 1 129 ? -3.992 -1.540 -15.882 1.00 93.44 129 ARG A O 1
ATOM 968 N N . GLY A 1 130 ? -5.072 -3.306 -14.991 1.00 91.50 130 GLY A N 1
ATOM 969 C CA . GLY A 1 130 ? -3.994 -4.278 -15.208 1.00 91.50 130 GLY A CA 1
ATOM 970 C C . GLY A 1 130 ? -2.956 -4.335 -14.084 1.00 91.50 130 GLY A C 1
ATOM 971 O O . GLY A 1 130 ? -1.945 -5.021 -14.232 1.00 91.50 130 GLY A O 1
ATOM 972 N N . TYR A 1 131 ? -3.200 -3.630 -12.977 1.00 94.88 131 TYR A N 1
ATOM 973 C CA . TYR A 1 131 ? -2.484 -3.805 -11.718 1.00 94.88 131 TYR A CA 1
ATOM 974 C C . TYR A 1 131 ? -3.325 -4.633 -10.741 1.00 94.88 131 TYR A C 1
ATOM 976 O O . TYR A 1 131 ? -4.551 -4.591 -10.746 1.00 94.88 131 TYR A O 1
ATOM 984 N N . GLU A 1 132 ? -2.643 -5.371 -9.878 1.00 96.00 132 GLU A N 1
ATOM 985 C CA . GLU A 1 132 ? -3.205 -6.154 -8.787 1.00 96.00 132 GLU A CA 1
ATOM 986 C C . GLU A 1 132 ? -2.937 -5.463 -7.447 1.00 96.00 132 GLU A C 1
ATOM 988 O O . GLU A 1 132 ? -1.888 -4.841 -7.239 1.00 96.00 132 GLU A O 1
ATOM 993 N N . VAL A 1 133 ? -3.858 -5.654 -6.502 1.00 97.44 133 VAL A N 1
ATOM 994 C CA . VAL A 1 133 ? -3.694 -5.246 -5.104 1.00 97.44 133 VAL A CA 1
ATOM 995 C C . VAL A 1 133 ? -3.520 -6.486 -4.235 1.00 97.44 133 VAL A C 1
ATOM 997 O O . VAL A 1 133 ? -4.389 -7.355 -4.186 1.00 97.44 133 VAL A O 1
ATOM 1000 N N . ARG A 1 134 ? -2.403 -6.553 -3.511 1.00 98.00 134 ARG A N 1
ATOM 1001 C CA . ARG A 1 134 ? -2.144 -7.542 -2.458 1.00 98.00 134 ARG A CA 1
ATOM 1002 C C . ARG A 1 134 ? -2.068 -6.834 -1.118 1.00 98.00 134 ARG A C 1
ATOM 1004 O O . ARG A 1 134 ? -1.715 -5.659 -1.046 1.00 98.00 134 ARG A O 1
ATOM 1011 N N . TYR A 1 135 ? -2.360 -7.554 -0.045 1.00 98.06 135 TYR A N 1
ATOM 1012 C CA . TYR A 1 135 ? -2.222 -7.010 1.297 1.00 98.06 135 TYR A CA 1
ATOM 1013 C C . TYR A 1 135 ? -1.682 -8.045 2.275 1.00 98.06 135 TYR A C 1
ATOM 1015 O O . TYR A 1 135 ? -1.804 -9.254 2.064 1.00 98.06 135 TYR A O 1
ATOM 1023 N N . ARG A 1 136 ? -1.081 -7.554 3.355 1.00 97.94 136 ARG A N 1
ATOM 1024 C CA . ARG A 1 136 ? -0.650 -8.356 4.500 1.00 97.94 136 ARG A CA 1
ATOM 1025 C C . ARG A 1 136 ? -1.102 -7.682 5.785 1.00 97.94 136 ARG A C 1
ATOM 1027 O O . ARG A 1 136 ? -1.050 -6.462 5.902 1.00 97.94 136 ARG A O 1
ATOM 1034 N N . ILE A 1 137 ? -1.534 -8.480 6.753 1.00 97.38 137 ILE A N 1
ATOM 1035 C CA . ILE A 1 137 ? -1.811 -7.998 8.105 1.00 97.38 137 ILE A CA 1
ATOM 1036 C C . ILE A 1 137 ? -0.560 -8.242 8.944 1.00 97.38 137 ILE A C 1
ATOM 1038 O O . ILE A 1 137 ? -0.067 -9.367 9.023 1.00 97.38 137 ILE A O 1
ATOM 1042 N N . TRP A 1 138 ? -0.056 -7.177 9.549 1.00 97.62 138 TRP A N 1
ATOM 1043 C CA . TRP A 1 138 ? 1.041 -7.201 10.504 1.00 97.62 138 TRP A CA 1
ATOM 1044 C C . TRP A 1 138 ? 0.481 -7.113 11.915 1.00 97.62 138 TRP A C 1
ATOM 1046 O O . TRP A 1 138 ? -0.495 -6.400 12.149 1.00 97.62 138 TRP A O 1
ATOM 1056 N N . GLN A 1 139 ? 1.121 -7.805 12.850 1.00 95.44 139 GLN A N 1
ATOM 1057 C CA . GLN A 1 139 ? 0.794 -7.760 14.268 1.00 95.44 139 GLN A CA 1
ATOM 1058 C C . GLN A 1 139 ? 2.057 -7.415 15.052 1.00 95.44 139 GLN A C 1
ATOM 1060 O O . GLN A 1 139 ? 3.101 -8.042 14.867 1.00 95.44 139 GLN A O 1
ATOM 1065 N N . ALA A 1 140 ? 1.961 -6.407 15.909 1.00 94.38 140 ALA A N 1
ATOM 1066 C CA . ALA A 1 140 ? 3.004 -6.071 16.859 1.00 94.38 140 ALA A CA 1
ATOM 1067 C C . ALA A 1 140 ? 3.012 -7.079 18.025 1.00 94.38 140 ALA A C 1
ATOM 1069 O O . ALA A 1 140 ? 1.948 -7.583 18.403 1.00 94.38 140 ALA A O 1
ATOM 1070 N N . PRO A 1 141 ? 4.184 -7.363 18.619 1.00 93.56 141 PRO A N 1
ATOM 1071 C CA . PRO A 1 141 ? 4.240 -8.070 19.893 1.00 93.56 141 PRO A CA 1
ATOM 1072 C C . PRO A 1 141 ? 3.543 -7.251 20.990 1.00 93.56 141 PRO A C 1
ATOM 1074 O O . PRO A 1 141 ? 3.424 -6.031 20.891 1.00 93.56 141 PRO A O 1
ATOM 1077 N N . GLU A 1 142 ? 3.103 -7.928 22.049 1.00 90.75 142 GLU A N 1
ATOM 1078 C CA . GLU A 1 142 ? 2.382 -7.298 23.165 1.00 90.75 142 GLU A CA 1
ATOM 1079 C C . GLU A 1 142 ? 3.239 -6.263 23.908 1.00 90.75 142 GLU A C 1
ATOM 1081 O O . GLU A 1 142 ? 2.752 -5.215 24.330 1.00 90.75 142 GLU A O 1
ATOM 1086 N N . THR A 1 143 ? 4.535 -6.539 24.041 1.00 93.94 143 THR A N 1
ATOM 1087 C CA . THR A 1 143 ? 5.471 -5.708 24.795 1.00 93.94 143 THR A CA 1
ATOM 1088 C C . THR A 1 143 ? 6.380 -4.912 23.871 1.00 93.94 143 THR A C 1
ATOM 1090 O O . THR A 1 143 ? 7.028 -5.471 22.986 1.00 93.94 143 THR A O 1
ATOM 1093 N N . ALA A 1 144 ? 6.489 -3.610 24.131 1.00 93.50 144 ALA A N 1
ATOM 1094 C CA . ALA A 1 144 ? 7.526 -2.769 23.552 1.00 93.50 144 ALA A CA 1
ATOM 1095 C C . ALA A 1 144 ? 8.806 -2.846 24.396 1.00 93.50 144 ALA A C 1
ATOM 1097 O O . ALA A 1 144 ? 8.754 -2.787 25.626 1.00 93.50 144 ALA A O 1
ATOM 1098 N N . GLU A 1 145 ? 9.959 -2.926 23.737 1.00 95.50 145 GLU A N 1
ATOM 1099 C CA . GLU A 1 145 ? 11.256 -2.880 24.407 1.00 95.50 145 GLU A CA 1
ATOM 1100 C C . GLU A 1 145 ? 11.788 -1.449 24.485 1.00 95.50 145 GLU A C 1
ATOM 1102 O O . GLU A 1 145 ? 11.588 -0.620 23.591 1.00 95.50 145 GLU A O 1
ATOM 1107 N N . LYS A 1 146 ? 12.492 -1.148 25.576 1.00 96.38 146 LYS A N 1
ATOM 1108 C CA . LYS A 1 146 ? 13.166 0.134 25.750 1.00 96.38 146 LYS A CA 1
ATOM 1109 C C . LYS A 1 146 ? 14.538 0.070 25.084 1.00 96.38 146 LYS A C 1
ATOM 1111 O O . LYS A 1 146 ? 15.373 -0.731 25.484 1.00 96.38 146 LYS A O 1
ATOM 1116 N N . ALA A 1 147 ? 14.794 0.970 24.138 1.00 95.31 147 ALA A N 1
ATOM 1117 C CA . ALA A 1 147 ? 16.127 1.130 23.570 1.00 95.31 147 ALA A CA 1
ATOM 1118 C C . ALA A 1 147 ? 17.119 1.679 24.612 1.00 95.31 147 ALA A C 1
ATOM 1120 O O . ALA A 1 147 ? 16.804 2.605 25.371 1.00 95.31 147 ALA A O 1
ATOM 1121 N N . GLU A 1 148 ? 18.335 1.136 24.622 1.00 93.88 148 GLU A N 1
ATOM 1122 C CA . GLU A 1 148 ? 19.453 1.703 25.373 1.00 93.88 148 GLU A CA 1
ATOM 1123 C C . GLU A 1 148 ? 19.992 2.953 24.667 1.00 93.88 148 GLU A C 1
ATOM 1125 O O . GLU A 1 148 ? 19.999 3.056 23.438 1.00 93.88 148 GLU A O 1
ATOM 1130 N N . ARG A 1 149 ? 20.448 3.937 25.448 1.00 92.38 149 ARG A N 1
ATOM 1131 C CA . ARG A 1 149 ? 21.112 5.117 24.890 1.00 92.38 149 ARG A CA 1
ATOM 1132 C C . ARG A 1 149 ? 22.507 4.706 24.423 1.00 92.38 149 ARG A C 1
ATOM 1134 O O . ARG A 1 149 ? 23.350 4.400 25.257 1.00 92.38 149 ARG A O 1
ATOM 1141 N N . GLY A 1 150 ? 22.755 4.752 23.116 1.00 86.75 150 GLY A N 1
ATOM 1142 C CA . GLY A 1 150 ? 24.104 4.604 22.574 1.00 86.75 150 GLY A CA 1
ATOM 1143 C C . GLY A 1 150 ? 24.965 5.833 22.875 1.00 86.75 150 GLY A C 1
ATOM 1144 O O . GLY A 1 150 ? 24.516 6.963 22.672 1.00 86.75 150 GLY A O 1
ATOM 1145 N N . GLU A 1 151 ? 26.196 5.613 23.336 1.00 84.25 151 GLU A N 1
ATOM 1146 C CA . GLU A 1 151 ? 27.238 6.642 23.369 1.00 84.25 151 GLU A CA 1
ATOM 1147 C C . GLU A 1 151 ? 27.956 6.646 22.005 1.00 84.25 151 GLU A C 1
ATOM 1149 O O . GLU A 1 151 ? 28.341 5.573 21.525 1.00 84.25 151 GLU A O 1
ATOM 1154 N N . PRO A 1 152 ? 28.122 7.802 21.334 1.00 83.19 152 PRO A N 1
ATOM 1155 C CA . PRO A 1 152 ? 28.863 7.862 20.080 1.00 83.19 152 PRO A CA 1
ATOM 1156 C C . PRO A 1 152 ? 30.314 7.381 20.262 1.00 83.19 152 PRO A C 1
ATOM 1158 O O . PRO A 1 152 ? 30.939 7.706 21.267 1.00 83.19 152 PRO A O 1
ATOM 1161 N N . PRO A 1 153 ? 30.911 6.687 19.276 1.00 82.44 153 PRO A N 1
ATOM 1162 C CA . PRO A 1 153 ? 32.308 6.247 19.354 1.00 82.44 153 PRO A CA 1
ATOM 1163 C C . PRO A 1 153 ? 33.331 7.389 19.182 1.00 82.44 153 PRO A C 1
ATOM 1165 O O . PRO A 1 153 ? 34.535 7.142 19.192 1.00 82.44 153 PRO A O 1
ATOM 1168 N N . TRP A 1 154 ? 32.878 8.632 18.992 1.00 81.19 154 TRP A N 1
ATOM 1169 C CA . TRP A 1 154 ? 33.728 9.802 18.768 1.00 81.19 154 TRP A CA 1
ATOM 1170 C C . TRP A 1 154 ? 33.776 10.684 20.021 1.00 81.19 154 TRP A C 1
ATOM 1172 O O . TRP A 1 154 ? 32.754 10.819 20.696 1.00 81.19 154 TRP A O 1
ATOM 1182 N N . PRO A 1 155 ? 34.920 11.327 20.325 1.00 70.88 155 PRO A N 1
ATOM 1183 C CA . PRO A 1 155 ? 35.028 12.209 21.478 1.00 70.88 155 PRO A CA 1
ATOM 1184 C C . PRO A 1 155 ? 34.048 13.378 21.361 1.00 70.88 155 PRO A C 1
ATOM 1186 O O . PRO A 1 155 ? 33.854 13.956 20.289 1.00 70.88 155 PRO A O 1
ATOM 1189 N N . ASN A 1 156 ? 33.444 13.744 22.489 1.00 68.50 156 ASN A N 1
ATOM 1190 C CA . ASN A 1 156 ? 32.631 14.949 22.574 1.00 68.50 156 ASN A CA 1
ATOM 1191 C C . ASN A 1 156 ? 33.482 16.209 22.313 1.00 68.50 156 ASN A C 1
ATOM 1193 O O . ASN A 1 156 ? 34.714 16.171 22.326 1.00 68.50 156 ASN A O 1
ATOM 1197 N N . SER A 1 157 ? 32.827 17.356 22.115 1.00 61.50 157 SER A N 1
ATOM 1198 C CA . SER A 1 157 ? 33.479 18.652 21.853 1.00 61.50 157 SER A CA 1
ATOM 1199 C C . SER A 1 157 ? 34.492 19.087 22.922 1.00 61.50 157 SER A C 1
ATOM 1201 O O . SER A 1 157 ? 35.258 20.017 22.689 1.00 61.50 157 SER A O 1
ATOM 1203 N N . ASN A 1 158 ? 34.507 18.421 24.081 1.00 66.62 158 ASN A N 1
ATOM 1204 C CA . ASN A 1 158 ? 35.418 18.690 25.188 1.00 66.62 158 ASN A CA 1
ATOM 1205 C C . ASN A 1 158 ? 36.622 17.726 25.212 1.00 66.62 158 ASN A C 1
ATOM 1207 O O . ASN A 1 158 ? 37.398 17.750 26.165 1.00 66.62 158 ASN A O 1
ATOM 1211 N N . GLY A 1 159 ? 36.785 16.872 24.193 1.00 53.22 159 GLY A N 1
ATOM 1212 C CA . GLY A 1 159 ? 37.912 15.943 24.063 1.00 53.22 159 GLY A CA 1
ATOM 1213 C C . GLY A 1 159 ? 37.939 14.820 25.104 1.00 53.22 159 GLY A C 1
ATOM 1214 O O . GLY A 1 159 ? 38.933 14.101 25.197 1.00 53.22 159 GLY A O 1
ATOM 1215 N N . ALA A 1 160 ? 36.875 14.656 25.894 1.00 54.56 160 ALA A N 1
ATOM 1216 C CA . ALA A 1 160 ? 36.806 13.620 26.911 1.00 54.56 160 ALA A CA 1
ATOM 1217 C C . ALA A 1 160 ? 36.390 12.293 26.266 1.00 54.56 160 ALA A C 1
ATOM 1219 O O . ALA A 1 160 ? 35.297 12.180 25.711 1.00 54.56 160 ALA A O 1
ATOM 1220 N N . LEU A 1 161 ? 37.260 11.284 26.364 1.00 53.62 161 LEU A N 1
ATOM 1221 C CA . LEU A 1 161 ? 36.883 9.894 26.123 1.00 53.62 161 LEU A CA 1
ATOM 1222 C C . LEU A 1 161 ? 35.955 9.464 27.263 1.00 53.62 161 LEU A C 1
ATOM 1224 O O . LEU A 1 161 ? 36.350 9.485 28.432 1.00 53.62 161 LEU A O 1
ATOM 1228 N N . SER A 1 162 ? 34.713 9.119 26.939 1.00 54.62 162 SER A N 1
ATOM 1229 C CA . SER A 1 162 ? 33.783 8.526 27.893 1.00 54.62 162 SER A CA 1
ATOM 1230 C C . SER A 1 162 ? 34.301 7.138 28.292 1.00 54.62 162 SER A C 1
ATOM 1232 O O . SER A 1 162 ? 34.734 6.339 27.465 1.00 54.62 162 SER A O 1
ATOM 1234 N N . GLY A 1 163 ? 34.377 6.910 29.603 1.00 53.44 163 GLY A N 1
ATOM 1235 C CA . GLY A 1 163 ? 35.134 5.821 30.206 1.00 53.44 163 GLY A CA 1
ATOM 1236 C C . GLY A 1 163 ? 34.681 4.426 29.781 1.00 53.44 163 GLY A C 1
ATOM 1237 O O . GLY A 1 163 ? 33.570 4.000 30.073 1.00 53.44 163 GLY A O 1
ATOM 1238 N N . GLY A 1 164 ? 35.616 3.682 29.201 1.00 47.00 164 GLY A N 1
ATOM 1239 C CA . GLY A 1 164 ? 35.641 2.228 29.189 1.00 47.00 164 GLY A CA 1
ATOM 1240 C C . GLY A 1 164 ? 37.089 1.805 29.395 1.00 47.00 164 GLY A C 1
ATOM 1241 O O . GLY A 1 164 ? 3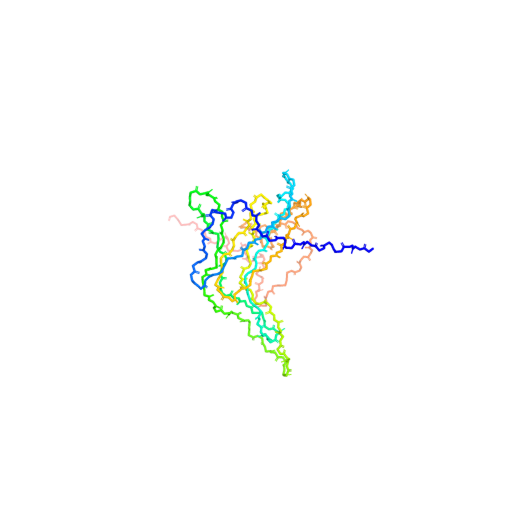7.965 2.224 28.643 1.00 47.00 164 GLY A O 1
ATOM 1242 N N . SER A 1 165 ? 37.373 1.010 30.424 1.00 45.12 165 SER A N 1
ATOM 1243 C CA . SER A 1 165 ? 38.708 0.476 30.732 1.00 45.12 165 SER A CA 1
ATOM 1244 C C . SER A 1 165 ? 39.130 -0.627 29.746 1.00 45.12 165 SER A C 1
ATOM 1246 O O . SER A 1 165 ? 39.573 -1.700 30.150 1.00 45.12 165 SER A O 1
ATOM 1248 N N . GLY A 1 166 ? 38.941 -0.394 28.448 1.00 47.06 166 GLY A N 1
ATOM 1249 C CA . GLY A 1 166 ? 39.480 -1.214 27.374 1.00 47.06 166 GLY A CA 1
ATOM 1250 C C . GLY A 1 166 ? 40.825 -0.640 26.950 1.00 47.06 166 GLY A C 1
ATOM 1251 O O . GLY A 1 166 ? 40.920 0.531 26.590 1.00 47.06 166 GLY A O 1
ATOM 1252 N N . HIS A 1 167 ? 41.877 -1.450 27.009 1.00 42.28 167 HIS A N 1
ATOM 1253 C CA . HIS A 1 167 ? 43.192 -1.081 26.501 1.00 42.28 167 HIS A CA 1
ATOM 1254 C C . HIS A 1 167 ? 43.114 -0.954 24.969 1.00 42.28 167 HIS A C 1
ATOM 1256 O O . HIS A 1 167 ? 43.208 -1.948 24.255 1.00 42.28 167 HIS A O 1
ATOM 1262 N N . PHE A 1 168 ? 42.878 0.257 24.460 1.00 43.84 168 PHE A N 1
ATOM 1263 C CA . PHE A 1 168 ? 42.932 0.550 23.029 1.00 43.84 168 PHE A CA 1
ATOM 1264 C C . PHE A 1 168 ? 44.360 0.956 22.661 1.00 43.84 168 PHE A C 1
ATOM 1266 O O . PHE A 1 168 ? 44.826 2.042 23.009 1.00 43.84 168 PHE A O 1
ATOM 1273 N N . THR A 1 169 ? 45.070 0.085 21.948 1.00 37.75 169 THR A N 1
ATOM 1274 C CA . THR A 1 169 ? 46.311 0.450 21.265 1.00 37.75 169 THR A CA 1
ATOM 1275 C C . THR A 1 169 ? 45.969 1.347 20.080 1.00 37.75 169 THR A C 1
ATOM 1277 O O . THR A 1 169 ? 45.442 0.907 19.061 1.00 37.75 169 THR A O 1
ATOM 1280 N N . PHE A 1 170 ? 46.257 2.637 20.219 1.00 41.88 170 PHE A N 1
ATOM 1281 C CA . PHE A 1 170 ? 46.174 3.586 19.117 1.00 41.88 170 PHE A CA 1
ATOM 1282 C C . PHE A 1 170 ? 47.311 3.297 18.127 1.00 41.88 170 PHE A C 1
ATOM 1284 O O . PHE A 1 170 ? 48.478 3.527 18.440 1.00 41.88 170 PHE A O 1
ATOM 1291 N N . PHE A 1 171 ? 46.981 2.783 16.942 1.00 41.69 171 PHE A N 1
ATOM 1292 C CA . PHE A 1 171 ? 47.895 2.771 15.799 1.00 41.69 171 PHE A CA 1
ATOM 1293 C C . PHE A 1 171 ? 47.687 4.076 15.021 1.00 41.69 171 PHE A C 1
ATOM 1295 O O . PHE A 1 171 ? 46.675 4.201 14.325 1.00 41.69 171 PHE A O 1
ATOM 1302 N N . PRO A 1 172 ? 48.580 5.076 15.141 1.00 49.47 172 PRO A N 1
ATOM 1303 C CA . PRO A 1 172 ? 48.477 6.263 14.310 1.00 49.47 172 PRO A CA 1
ATOM 1304 C C . PRO A 1 172 ? 48.655 5.883 12.830 1.00 49.47 172 PRO A C 1
ATOM 1306 O O . PRO A 1 172 ? 49.457 4.996 12.517 1.00 49.47 172 PRO A O 1
ATOM 1309 N N . PRO A 1 173 ? 47.956 6.557 11.900 1.00 44.06 173 PRO A N 1
ATOM 1310 C CA . PRO A 1 173 ? 48.254 6.432 10.479 1.00 44.06 173 PRO A CA 1
ATOM 1311 C C . PRO A 1 173 ? 49.709 6.847 10.210 1.00 44.06 173 PRO A C 1
ATOM 1313 O O . PRO A 1 173 ? 50.234 7.781 10.824 1.00 44.06 173 PRO A O 1
ATOM 1316 N N . ALA A 1 174 ? 50.374 6.132 9.301 1.00 41.16 174 ALA A N 1
ATOM 1317 C CA . ALA A 1 174 ? 51.776 6.361 8.966 1.00 41.16 174 ALA A CA 1
ATOM 1318 C C . ALA A 1 174 ? 52.000 7.814 8.501 1.00 41.16 174 ALA A C 1
ATOM 1320 O O . ALA A 1 174 ? 51.407 8.250 7.517 1.00 41.16 174 ALA A O 1
ATOM 1321 N N . GLY A 1 175 ? 52.858 8.555 9.213 1.00 45.34 175 GLY A N 1
ATOM 1322 C CA . GLY A 1 175 ? 53.265 9.922 8.852 1.00 45.34 175 GLY A CA 1
ATOM 1323 C C . GLY A 1 175 ? 53.099 10.987 9.943 1.00 45.34 175 GLY A C 1
ATOM 1324 O O . GLY A 1 175 ? 53.573 12.105 9.761 1.00 45.34 175 GLY A O 1
ATOM 1325 N N . TRP A 1 176 ? 52.480 10.672 11.086 1.00 39.09 176 TRP A N 1
ATOM 1326 C CA . TRP A 1 176 ? 52.416 11.583 12.238 1.00 39.09 176 TRP A CA 1
ATOM 1327 C C . TRP A 1 176 ? 53.466 11.236 13.300 1.00 39.09 176 TRP A C 1
ATOM 1329 O O . TRP A 1 176 ? 53.330 10.260 14.034 1.00 39.09 176 TRP A O 1
ATOM 1339 N N . SER A 1 177 ? 54.509 12.065 13.407 1.00 42.12 177 SER A N 1
ATOM 1340 C CA . SER A 1 177 ? 55.453 12.030 14.530 1.00 42.12 177 SER A CA 1
ATOM 1341 C C . SER A 1 177 ? 54.870 12.775 15.730 1.00 42.12 177 SER A C 1
ATOM 1343 O O . SER A 1 177 ? 54.564 13.964 15.651 1.00 42.12 177 SER A O 1
ATOM 1345 N N . ILE A 1 178 ? 54.749 12.084 16.863 1.00 48.78 178 ILE A N 1
ATOM 1346 C CA . ILE A 1 178 ? 54.351 12.672 18.145 1.00 48.78 178 ILE A CA 1
ATOM 1347 C C . ILE A 1 178 ? 55.512 13.550 18.635 1.00 48.78 178 ILE A C 1
ATOM 1349 O O . ILE A 1 178 ? 56.590 13.043 18.947 1.00 48.78 178 ILE A O 1
ATOM 1353 N N . MET A 1 179 ? 55.322 14.871 18.697 1.00 41.00 179 MET A N 1
ATOM 1354 C CA . MET A 1 179 ? 56.287 15.756 19.359 1.00 41.00 179 MET A CA 1
ATOM 1355 C C . MET A 1 179 ? 56.321 15.441 20.860 1.00 41.00 179 MET A C 1
ATOM 1357 O O . MET A 1 179 ? 55.279 15.405 21.515 1.00 41.00 179 MET A O 1
ATOM 1361 N N . SER A 1 180 ? 57.521 15.226 21.403 1.00 45.38 180 SER A N 1
ATOM 1362 C CA . SER A 1 180 ? 57.727 14.922 22.822 1.00 45.38 180 SER A CA 1
ATOM 1363 C C . SER A 1 180 ? 57.199 16.057 23.725 1.00 45.38 180 SER A C 1
ATOM 1365 O O . SER A 1 180 ? 57.351 17.233 23.370 1.00 45.38 180 SER A O 1
ATOM 1367 N N . PRO A 1 181 ? 56.631 15.757 24.913 1.00 47.78 181 PRO A N 1
ATOM 1368 C CA . PRO A 1 181 ? 56.086 16.761 25.837 1.00 47.78 181 PRO A CA 1
ATOM 1369 C C . PRO A 1 181 ? 57.072 17.880 26.215 1.00 47.78 181 PRO A C 1
ATOM 1371 O O . PRO A 1 181 ? 56.660 19.004 26.504 1.00 47.78 181 PRO A O 1
ATOM 1374 N N . ALA A 1 182 ? 58.381 17.607 26.160 1.00 47.19 182 ALA A N 1
ATOM 1375 C CA . ALA A 1 182 ? 59.431 18.583 26.447 1.00 47.19 182 ALA A CA 1
ATOM 1376 C C . ALA A 1 182 ? 59.454 19.771 25.460 1.00 47.19 182 ALA A C 1
ATOM 1378 O O . ALA A 1 182 ? 59.854 20.873 25.837 1.00 47.19 182 ALA A O 1
ATOM 1379 N N . THR A 1 183 ? 58.973 19.592 24.226 1.00 49.94 183 THR A N 1
ATOM 1380 C CA . THR A 1 183 ? 58.975 20.643 23.193 1.00 49.94 183 THR A CA 1
ATOM 1381 C C . THR A 1 183 ? 57.804 21.621 23.352 1.00 49.94 183 THR A C 1
ATOM 1383 O O . THR A 1 183 ? 57.946 22.809 23.067 1.00 49.94 183 THR A O 1
ATOM 1386 N N . GLN A 1 184 ? 56.665 21.180 23.897 1.00 50.00 184 GLN A N 1
ATOM 1387 C CA . GLN A 1 184 ? 55.484 22.042 24.077 1.00 50.00 184 GLN A CA 1
ATOM 1388 C C . GLN A 1 184 ? 55.661 23.068 25.210 1.00 50.00 184 GLN A C 1
ATOM 1390 O O . GLN A 1 184 ? 55.127 24.176 25.142 1.00 50.00 184 GLN A O 1
ATOM 1395 N N . SER A 1 185 ? 56.473 22.757 26.228 1.00 41.19 185 SER A N 1
ATOM 1396 C CA . SER A 1 185 ? 56.712 23.671 27.355 1.00 41.19 185 SER A CA 1
ATOM 1397 C C . SER A 1 185 ? 57.642 24.851 27.020 1.00 41.19 185 SER A C 1
ATOM 1399 O O . SER A 1 185 ? 57.704 25.807 27.800 1.00 41.19 185 SER A O 1
ATOM 1401 N N . ALA A 1 186 ? 58.351 24.818 25.886 1.00 44.00 186 ALA A N 1
ATOM 1402 C CA . ALA A 1 186 ? 59.240 25.900 25.455 1.00 44.00 186 ALA A CA 1
ATOM 1403 C C . ALA A 1 186 ? 58.501 27.015 24.690 1.00 44.00 186 ALA A C 1
ATOM 1405 O O . ALA A 1 186 ? 58.911 28.170 24.744 1.00 44.00 186 ALA A O 1
ATOM 1406 N N . MET A 1 187 ? 57.364 26.712 24.052 1.00 44.91 187 MET A N 1
ATOM 1407 C CA . MET A 1 187 ? 56.643 27.681 23.213 1.00 44.91 187 MET A CA 1
ATOM 1408 C C . MET A 1 187 ? 55.697 28.599 24.010 1.00 44.91 187 MET A C 1
ATOM 1410 O O . MET A 1 187 ? 55.337 29.677 23.549 1.00 44.91 187 MET A O 1
ATOM 1414 N N . ARG A 1 188 ? 55.349 28.228 25.252 1.00 48.47 188 ARG A N 1
ATOM 1415 C CA . ARG A 1 188 ? 54.471 29.018 26.142 1.00 48.47 188 ARG A CA 1
ATOM 1416 C C . ARG A 1 188 ? 55.187 30.097 26.971 1.00 48.47 188 ARG A C 1
ATOM 1418 O O . ARG A 1 188 ? 54.516 30.841 27.676 1.00 48.47 188 ARG A O 1
ATOM 1425 N N . ARG A 1 189 ? 56.522 30.196 26.902 1.00 44.97 189 ARG A N 1
ATOM 1426 C CA . ARG A 1 189 ? 57.337 31.163 27.676 1.00 44.97 189 ARG A CA 1
ATOM 1427 C C . ARG A 1 189 ? 58.017 32.247 26.822 1.00 44.97 189 ARG A C 1
ATOM 1429 O O . ARG A 1 189 ? 58.970 32.861 27.282 1.00 44.97 189 ARG A O 1
ATOM 1436 N N . GLY A 1 190 ? 57.536 32.488 25.598 1.00 43.56 190 GLY A N 1
ATOM 1437 C CA . GLY A 1 190 ? 58.167 33.412 24.642 1.00 43.56 190 GLY A CA 1
ATOM 1438 C C . GLY A 1 190 ? 57.372 34.657 24.233 1.00 43.56 190 GLY A C 1
ATOM 1439 O O . GLY A 1 190 ? 57.898 35.446 23.460 1.00 43.56 190 GLY A O 1
ATOM 1440 N N . CYS A 1 191 ? 56.140 34.872 24.710 1.00 43.28 191 CYS A N 1
ATOM 1441 C CA . CYS A 1 191 ? 55.373 36.074 24.355 1.00 43.28 191 CYS A CA 1
ATOM 1442 C C . CYS A 1 191 ? 55.332 37.035 25.549 1.00 43.28 191 CYS A C 1
ATOM 1444 O O . CYS A 1 191 ? 54.421 36.994 26.374 1.00 43.28 191 CYS A O 1
ATOM 1446 N N . GLY A 1 192 ? 56.397 37.830 25.673 1.00 35.34 192 GLY A N 1
ATOM 1447 C CA . GLY A 1 192 ? 56.493 38.942 26.609 1.00 35.34 192 GLY A CA 1
ATOM 1448 C C . GLY A 1 192 ? 55.610 40.120 26.193 1.00 35.34 192 GLY A C 1
ATOM 1449 O O . GLY A 1 192 ? 55.352 40.348 25.013 1.00 35.34 192 GLY A O 1
ATOM 1450 N N . THR A 1 193 ? 55.160 40.846 27.208 1.00 41.31 193 THR A N 1
ATOM 1451 C CA . THR A 1 193 ? 54.499 42.152 27.172 1.00 41.31 193 THR A CA 1
ATOM 1452 C C . THR A 1 193 ? 55.261 43.171 26.320 1.00 41.31 193 THR A C 1
ATOM 1454 O O . THR A 1 193 ? 56.452 43.379 26.547 1.00 41.31 193 THR A O 1
ATOM 1457 N N . PHE A 1 194 ? 54.560 43.857 25.418 1.00 35.78 194 PHE A N 1
ATOM 1458 C CA . PHE A 1 194 ? 54.945 45.186 24.940 1.00 35.78 194 PHE A CA 1
ATOM 1459 C C . PHE A 1 194 ? 53.929 46.188 25.494 1.00 35.78 194 PHE A C 1
ATOM 1461 O O . PHE A 1 194 ? 52.722 45.969 25.361 1.00 35.78 194 PHE A O 1
ATOM 1468 N N . SER A 1 195 ? 54.452 47.205 26.183 1.00 40.62 195 SER A N 1
ATOM 1469 C CA . SER A 1 195 ? 53.738 48.406 26.632 1.00 40.62 195 SER A CA 1
ATOM 1470 C C . SER A 1 195 ? 53.288 49.279 25.468 1.00 40.62 195 SER A C 1
ATOM 1472 O O . SER A 1 195 ? 53.950 49.220 24.406 1.00 40.62 195 SER A O 1
#

Mean predicted aligned error: 13.74 Å

Nearest PDB structures (foldseek):
  1n8o-assembly1_E-2  TM=8.995E-01  e=8.100E-14  Escherichia coli K-12
  4niy-assembly4_H  TM=9.089E-01  e=1.604E-13  Escherichia coli K-12
  1slw-assembly1_A-2  TM=9.267E-01  e=2.256E-13  Escherichia coli
  4niy-assembly1_E  TM=9.062E-01  e=2.256E-13  Escherichia coli K-12
  1xxf-assembly1_D  TM=8.917E-01  e=1.395E-12  Escherichia coli

Solvent-accessible surface area (backbone atoms only — not comparable to full-atom values): 12841 Å² total; per-residue (Å²): 135,86,80,81,79,81,75,77,87,66,77,87,82,52,84,72,58,77,75,57,78,80,63,56,92,70,38,41,70,47,78,48,78,52,74,81,66,61,93,75,59,38,78,46,32,32,33,37,42,34,47,24,36,80,40,78,37,67,78,67,49,63,56,33,31,58,25,41,63,42,84,42,73,41,84,98,74,76,45,66,35,32,38,64,44,76,50,86,54,72,47,63,56,90,69,84,66,65,91,87,61,63,70,35,83,41,77,36,30,27,61,65,40,78,42,82,43,51,50,90,53,63,46,40,39,39,37,56,64,88,54,45,80,47,73,46,81,46,73,60,72,94,71,84,80,82,82,78,87,81,78,72,98,60,65,50,101,81,69,52,73,80,89,65,100,64,91,75,84,81,77,76,70,93,88,74,80,82,79,58,75,78,63,63,67,61,70,77,76,68,84,76,90,78,134

Secondary structure (DSSP, 8-state):
--------------GGGGGSPPPPTTEEEEEEPPPP--TTGGGGEEEEEEEEEEEEE-SSS-EEES-EEEEEEETTTTEEEEEEES---EEE--PPPPTTPPPEEEEEEPBPEEEE--TTS-EEEEEETT-EEEEEEEE--SSPPPPP-PPPSS--TT-PPPP--------PPTT-----HHHHHHHTT------

Radius of gyration: 30.04 Å; Cα contacts (8 Å, |Δi|>4): 262; chains: 1; bounding box: 82×78×50 Å

pLDDT: mean 80.04, std 21.45, range [35.09, 98.31]

Foldseek 3Di:
DDDDDDDDPDPDDDPCVVLDDAFPPQKDKDKAQDDDDDPPQQQQKKKKKWKFAKDWDLVPKQKAAAWDWDWDARPPPRDIEIEIDDDRDMDIDDDDRPPPRGTDTDTHTHDIDIGGGDNNDIHMYMYGPRMDMDMDMDGHDPDDDDDDDDDDPDADPVRDDDDDPDPDDDDDDPPDDDDDPVVVVVVVPPDDDDD